Protein AF-0000000087151997 (afdb_homodimer)

InterPro domains:
  IPR000644 CBS domain [PF00571] (3-53)
  IPR000644 CBS domain [PF00571] (69-119)
  IPR000644 CBS domain [PS51371] (7-62)
  IPR000644 CBS domain [PS51371] (73-129)
  IPR000644 CBS domain [SM00116] (10-57)
  IPR000644 CBS domain [SM00116] (76-124)
  IPR046342 CBS domain superfamily [G3DSA:3.10.580.10] (1-124)
  IPR046342 CBS domain superfamily [SSF54631] (1-120)
  IPR051257 Diverse Function CBS-Domain-Containing Protein [PTHR43080] (1-122)

Nearest PDB structures (foldseek):
  5awe-assembly1_A  TM=9.164E-01  e=1.921E-13  Thermus thermophilus HB8
  1xkf-assembly1_B-2  TM=8.787E-01  e=1.553E-12  Mycobacterium tuberculosis
  1pvm-assembly1_A  TM=8.940E-01  e=1.883E-11  Thermoplasma acidophilum DSM 1728
  3fhm-assembly2_B  TM=8.855E-01  e=3.198E-10  Agrobacterium fabrum str. C58
  3fhm-assembly2_C  TM=8.610E-01  e=1.152E-09  Agrobacterium fabrum str. C58

Organism: NCBI:txid2511166

Structure (mmCIF, N/CA/C/O backbone):
data_AF-0000000087151997-model_v1
#
loop_
_entity.id
_entity.type
_entity.pdbx_description
1 polymer 'Hypoxic response protein 1'
#
loop_
_atom_site.group_PDB
_atom_site.id
_atom_site.type_symbol
_atom_site.label_atom_id
_atom_site.label_alt_id
_atom_site.label_comp_id
_atom_site.label_asym_id
_atom_site.label_entity_id
_atom_site.label_seq_id
_atom_site.pdbx_PDB_ins_code
_atom_site.Cartn_x
_atom_site.Cartn_y
_atom_site.Cartn_z
_atom_site.occupancy
_atom_site.B_iso_or_equiv
_atom_site.auth_seq_id
_atom_site.auth_comp_id
_atom_site.auth_asym_id
_atom_site.auth_atom_id
_atom_site.pdbx_PDB_model_num
ATOM 1 N N . MET A 1 1 ? -21.703 13.789 8.812 1 86.88 1 MET A N 1
ATOM 2 C CA . MET A 1 1 ? -20.516 13.609 9.641 1 86.88 1 MET A CA 1
ATOM 3 C C . MET A 1 1 ? -19.312 14.352 9.047 1 86.88 1 MET A C 1
ATOM 5 O O . MET A 1 1 ? -19.172 14.422 7.824 1 86.88 1 MET A O 1
ATOM 9 N N . LYS A 1 2 ? -18.562 14.938 10.016 1 94.56 2 LYS A N 1
ATOM 10 C CA . LYS A 1 2 ? -17.438 15.727 9.547 1 94.56 2 LYS A CA 1
ATOM 11 C C . LYS A 1 2 ? -16.141 14.922 9.641 1 94.56 2 LYS A C 1
ATOM 13 O O . LYS A 1 2 ? -16.047 13.969 10.414 1 94.56 2 LYS A O 1
ATOM 18 N N . VAL A 1 3 ? -15.117 15.289 8.844 1 95.12 3 VAL A N 1
ATOM 19 C CA . VAL A 1 3 ? -13.828 14.617 8.797 1 95.12 3 VAL A CA 1
ATOM 20 C C . VAL A 1 3 ? -13.203 14.594 10.188 1 95.12 3 VAL A C 1
ATOM 22 O O . VAL A 1 3 ? -12.656 13.57 10.609 1 95.12 3 VAL A O 1
ATOM 25 N N . LYS A 1 4 ? -13.344 15.648 10.93 1 93.81 4 LYS A N 1
ATOM 26 C CA . LYS A 1 4 ? -12.727 15.758 12.25 1 93.81 4 LYS A CA 1
ATOM 27 C C . LYS A 1 4 ? -13.273 14.688 13.203 1 93.81 4 LYS A C 1
ATOM 29 O O . LYS A 1 4 ? -12.609 14.328 14.18 1 93.81 4 LYS A O 1
ATOM 34 N N . ASP A 1 5 ? -14.445 14.156 12.93 1 92.75 5 ASP A N 1
ATOM 35 C CA . ASP A 1 5 ? -15.086 13.164 13.781 1 92.75 5 ASP A CA 1
ATOM 36 C C . ASP A 1 5 ? -14.547 11.766 13.5 1 92.75 5 ASP A C 1
ATOM 38 O O . ASP A 1 5 ? -14.75 10.836 14.289 1 92.75 5 ASP A O 1
ATOM 42 N N . MET A 1 6 ? -13.789 11.617 12.414 1 90.56 6 MET A N 1
ATOM 43 C CA . MET A 1 6 ? -13.43 10.273 11.953 1 90.56 6 MET A CA 1
ATOM 44 C C . MET A 1 6 ? -11.922 10.148 11.789 1 90.56 6 MET A C 1
ATOM 46 O O . MET A 1 6 ? -11.383 9.031 11.781 1 90.56 6 MET A O 1
ATOM 50 N N . MET A 1 7 ? -11.312 11.203 11.648 1 89.81 7 MET A N 1
ATOM 51 C CA . MET A 1 7 ? -9.891 11.203 11.336 1 89.81 7 MET A CA 1
ATOM 52 C C . MET A 1 7 ? -9.062 10.727 12.523 1 89.81 7 MET A C 1
ATOM 54 O O . MET A 1 7 ? -9.555 10.711 13.656 1 89.81 7 MET A O 1
ATOM 58 N N . HIS A 1 8 ? -7.895 10.133 12.195 1 87.69 8 HIS A N 1
ATOM 59 C CA . HIS A 1 8 ? -6.895 9.945 13.242 1 87.69 8 HIS A CA 1
ATOM 60 C C . HIS A 1 8 ? -6.215 11.266 13.594 1 87.69 8 HIS A C 1
ATOM 62 O O . HIS A 1 8 ? -5.699 11.961 12.711 1 87.69 8 HIS A O 1
ATOM 68 N N . LYS A 1 9 ? -6.281 11.5 14.828 1 86.62 9 LYS A N 1
ATOM 69 C CA . LYS A 1 9 ? -5.73 12.773 15.281 1 86.62 9 LYS A CA 1
ATOM 70 C C . LYS A 1 9 ? -4.227 12.672 15.523 1 86.62 9 LYS A C 1
ATOM 72 O O . LYS A 1 9 ? -3.715 11.586 15.82 1 86.62 9 LYS A O 1
ATOM 77 N N . GLY A 1 10 ? -3.496 13.836 15.352 1 78.12 10 GLY A N 1
ATOM 78 C CA . GLY A 1 10 ? -2.062 13.914 15.578 1 78.12 10 GLY A CA 1
ATOM 79 C C . GLY A 1 10 ? -1.266 14.125 14.305 1 78.12 10 GLY A C 1
ATOM 80 O O . GLY A 1 10 ? -1.769 13.891 13.203 1 78.12 10 GLY A O 1
ATOM 81 N N . VAL A 1 11 ? -0.139 14.812 14.469 1 70.06 11 VAL A N 1
ATOM 82 C CA . VAL A 1 11 ? 0.68 15.25 13.344 1 70.06 11 VAL A CA 1
ATOM 83 C C . VAL A 1 11 ? 1.988 14.461 13.32 1 70.06 11 VAL A C 1
ATOM 85 O O . VAL A 1 11 ? 2.746 14.477 14.297 1 70.06 11 VAL A O 1
ATOM 88 N N . ASP A 1 12 ? 2.129 13.547 12.367 1 80.19 12 ASP A N 1
ATOM 89 C CA . ASP A 1 12 ? 3.434 12.93 12.141 1 80.19 12 ASP A CA 1
ATOM 90 C C . ASP A 1 12 ? 3.965 13.281 10.75 1 80.19 12 ASP A C 1
ATOM 92 O O . ASP A 1 12 ? 3.463 12.789 9.742 1 80.19 12 ASP A O 1
ATOM 96 N N . TRP A 1 13 ? 4.66 14.445 10.75 1 89.44 13 TRP A N 1
ATOM 97 C CA . TRP A 1 13 ? 5.352 14.711 9.492 1 89.44 13 TRP A CA 1
ATOM 98 C C . TRP A 1 13 ? 6.855 14.844 9.711 1 89.44 13 TRP A C 1
ATOM 100 O O . TRP A 1 13 ? 7.312 14.953 10.852 1 89.44 13 TRP A O 1
ATOM 110 N N . VAL A 1 14 ? 7.613 14.703 8.758 1 95.06 14 VAL A N 1
ATOM 111 C CA . VAL A 1 14 ? 9.07 14.797 8.875 1 95.06 14 VAL A CA 1
ATOM 112 C C . VAL A 1 14 ? 9.594 15.82 7.867 1 95.06 14 VAL A C 1
ATOM 114 O O . VAL A 1 14 ? 8.867 16.266 6.984 1 95.06 14 VAL A O 1
ATOM 117 N N . SER A 1 15 ? 10.812 16.188 8.047 1 96.38 15 SER A N 1
ATOM 118 C CA . SER A 1 15 ? 11.492 17.141 7.184 1 96.38 15 SER A CA 1
ATOM 119 C C . SER A 1 15 ? 11.852 16.516 5.836 1 96.38 15 SER A C 1
ATOM 121 O O . SER A 1 15 ? 12.125 15.32 5.758 1 96.38 15 SER A O 1
ATOM 123 N N . PRO A 1 16 ? 11.859 17.406 4.75 1 96.75 16 PRO A N 1
ATOM 124 C CA . PRO A 1 16 ? 12.297 16.891 3.451 1 96.75 16 PRO A CA 1
ATOM 125 C C . PRO A 1 16 ? 13.734 16.375 3.471 1 96.75 16 PRO A C 1
ATOM 127 O O . PRO A 1 16 ? 14.133 15.609 2.586 1 96.75 16 PRO A O 1
ATOM 130 N N . ASP A 1 17 ? 14.492 16.719 4.496 1 97.56 17 ASP A N 1
ATOM 131 C CA . ASP A 1 17 ? 15.898 16.312 4.574 1 97.56 17 ASP A CA 1
ATOM 132 C C . ASP A 1 17 ? 16.062 14.992 5.312 1 97.56 17 ASP A C 1
ATOM 134 O O . ASP A 1 17 ? 17.156 14.461 5.414 1 97.56 17 ASP A O 1
ATOM 138 N N . THR A 1 18 ? 14.961 14.43 5.801 1 97.25 18 THR A N 1
ATOM 139 C CA . THR A 1 18 ? 15.008 13.164 6.523 1 97.25 18 THR A CA 1
ATOM 140 C C . THR A 1 18 ? 15.469 12.039 5.605 1 97.25 18 THR A C 1
ATOM 142 O O . THR A 1 18 ? 14.938 11.867 4.508 1 97.25 18 THR A O 1
ATOM 145 N N . PRO A 1 19 ? 16.531 11.266 6.035 1 96.81 19 PRO A N 1
ATOM 146 C CA . PRO A 1 19 ? 16.953 10.109 5.242 1 96.81 19 PRO A CA 1
ATOM 147 C C . PRO A 1 19 ? 15.836 9.086 5.051 1 96.81 19 PRO A C 1
ATOM 149 O O . PRO A 1 19 ? 15.055 8.844 5.973 1 96.81 19 PRO A O 1
ATOM 152 N N . ILE A 1 20 ? 15.773 8.43 3.904 1 96.25 20 ILE A N 1
ATOM 153 C CA . ILE A 1 20 ? 14.688 7.512 3.588 1 96.25 20 ILE A CA 1
ATOM 154 C C . ILE A 1 20 ? 14.758 6.297 4.512 1 96.25 20 ILE A C 1
ATOM 156 O O . ILE A 1 20 ? 13.734 5.68 4.809 1 96.25 20 ILE A O 1
ATOM 160 N N . THR A 1 21 ? 15.984 5.934 5.008 1 96.06 21 THR A N 1
ATOM 161 C CA . THR A 1 21 ? 16.094 4.809 5.93 1 96.06 21 THR A CA 1
ATOM 162 C C . THR A 1 21 ? 15.406 5.129 7.254 1 96.06 21 THR A C 1
ATOM 164 O O . THR A 1 21 ? 14.812 4.246 7.879 1 96.06 21 THR A O 1
ATOM 167 N N . GLU A 1 22 ? 15.461 6.375 7.66 1 96.25 22 GLU A N 1
ATOM 168 C CA . GLU A 1 22 ? 14.75 6.797 8.859 1 96.25 22 GLU A CA 1
ATOM 169 C C . GLU A 1 22 ? 13.234 6.785 8.633 1 96.25 22 GLU A C 1
ATOM 171 O O . GLU A 1 22 ? 12.469 6.414 9.523 1 96.25 22 GLU A O 1
ATOM 176 N N . ILE A 1 23 ? 12.875 7.203 7.48 1 96.69 23 ILE A N 1
ATOM 177 C CA . ILE A 1 23 ? 11.461 7.168 7.121 1 96.69 23 ILE A CA 1
ATOM 178 C C . ILE A 1 23 ? 10.961 5.723 7.141 1 96.69 23 ILE A C 1
ATOM 180 O O . ILE A 1 23 ? 9.891 5.438 7.684 1 96.69 23 ILE A O 1
ATOM 184 N N . ALA A 1 24 ? 11.742 4.848 6.586 1 96.94 24 ALA A N 1
ATOM 185 C CA . ALA A 1 24 ? 11.391 3.43 6.578 1 96.94 24 ALA A CA 1
ATOM 186 C C . ALA A 1 24 ? 11.25 2.893 7.996 1 96.94 24 ALA A C 1
ATOM 188 O O . ALA A 1 24 ? 10.305 2.15 8.297 1 96.94 24 ALA A O 1
ATOM 189 N N . LYS A 1 25 ? 12.125 3.268 8.875 1 96.88 25 LYS A N 1
ATOM 190 C CA . LYS A 1 25 ? 12.07 2.838 10.266 1 96.88 25 LYS A CA 1
ATOM 191 C C . LYS A 1 25 ? 10.812 3.369 10.953 1 96.88 25 LYS A C 1
ATOM 193 O O . LYS A 1 25 ? 10.195 2.666 11.758 1 96.88 25 LYS A O 1
ATOM 198 N N . LEU A 1 26 ? 10.5 4.574 10.664 1 94.81 26 LEU A N 1
ATOM 199 C CA . LEU A 1 26 ? 9.289 5.164 11.211 1 94.81 26 LEU A CA 1
ATOM 200 C C . LEU A 1 26 ? 8.055 4.406 10.734 1 94.81 26 LEU A C 1
ATOM 202 O O . LEU A 1 26 ? 7.156 4.109 11.531 1 94.81 26 LEU A O 1
ATOM 206 N N . MET A 1 27 ? 8.039 4.125 9.453 1 94.19 27 MET A N 1
ATOM 207 C CA . MET A 1 27 ? 6.922 3.369 8.898 1 94.19 27 MET A CA 1
ATOM 208 C C . MET A 1 27 ? 6.809 1.998 9.555 1 94.19 27 MET A C 1
ATOM 210 O O . MET A 1 27 ? 5.711 1.552 9.891 1 94.19 27 MET A O 1
ATOM 214 N N . GLN A 1 28 ? 7.938 1.357 9.734 1 95.12 28 GLN A N 1
ATOM 215 C CA . GLN A 1 28 ? 7.961 0.047 10.375 1 95.12 28 GLN A CA 1
ATOM 216 C C . GLN A 1 28 ? 7.5 0.134 11.828 1 95.12 28 GLN A C 1
ATOM 218 O O . GLN A 1 28 ? 6.613 -0.609 12.25 1 95.12 28 GLN A O 1
ATOM 223 N N . GLY A 1 29 ? 8.062 1.042 12.539 1 93.81 29 GLY A N 1
ATOM 224 C CA . GLY A 1 29 ? 7.789 1.165 13.961 1 93.81 29 GLY A CA 1
ATOM 225 C C . GLY A 1 29 ? 6.363 1.585 14.258 1 93.81 29 GLY A C 1
ATOM 226 O O . GLY A 1 29 ? 5.762 1.113 15.227 1 93.81 29 GLY A O 1
ATOM 227 N N . ARG A 1 30 ? 5.762 2.379 13.484 1 88.06 30 ARG A N 1
ATOM 228 C CA . ARG A 1 30 ? 4.422 2.916 13.719 1 88.06 30 ARG A CA 1
ATOM 229 C C . ARG A 1 30 ? 3.381 2.17 12.891 1 88.06 30 ARG A C 1
ATOM 231 O O . ARG A 1 30 ? 2.184 2.453 12.992 1 88.06 30 ARG A O 1
ATOM 238 N N . ASP A 1 31 ? 3.859 1.364 12.078 1 89.06 31 ASP A N 1
ATOM 239 C CA . ASP A 1 31 ? 3.006 0.574 11.195 1 89.06 31 ASP A CA 1
ATOM 240 C C . ASP A 1 31 ? 2.137 1.475 10.32 1 89.06 31 ASP A C 1
ATOM 242 O O . ASP A 1 31 ? 0.913 1.324 10.289 1 89.06 31 ASP A O 1
ATOM 246 N N . ILE A 1 32 ? 2.811 2.375 9.609 1 87.88 32 ILE A N 1
ATOM 247 C CA . ILE A 1 32 ? 2.141 3.264 8.664 1 87.88 32 ILE A CA 1
ATOM 248 C C . ILE A 1 32 ? 2.828 3.182 7.305 1 87.88 32 ILE A C 1
ATOM 250 O O . ILE A 1 32 ? 3.998 2.799 7.215 1 87.88 32 ILE A O 1
ATOM 254 N N . GLY A 1 33 ? 2.102 3.531 6.238 1 90.38 33 GLY A N 1
ATOM 255 C CA . GLY A 1 33 ? 2.643 3.422 4.895 1 90.38 33 GLY A CA 1
ATOM 256 C C . GLY A 1 33 ? 2.766 4.758 4.191 1 90.38 33 GLY A C 1
ATOM 257 O O . GLY A 1 33 ? 3.055 4.812 2.992 1 90.38 33 GLY A O 1
ATOM 258 N N . CYS A 1 34 ? 2.484 5.816 4.902 1 90.62 34 CYS A N 1
ATOM 259 C CA . CYS A 1 34 ? 2.59 7.16 4.336 1 90.62 34 CYS A CA 1
ATOM 260 C C . CYS A 1 34 ? 2.975 8.172 5.406 1 90.62 34 CYS A C 1
ATOM 262 O O . CYS A 1 34 ? 2.537 8.07 6.555 1 90.62 34 CYS A O 1
ATOM 264 N N . ILE A 1 35 ? 3.832 9.102 5.035 1 92.81 35 ILE A N 1
ATOM 265 C CA . ILE A 1 35 ? 4.297 10.125 5.965 1 92.81 35 ILE A CA 1
ATOM 266 C C . ILE A 1 35 ? 4.285 11.484 5.273 1 92.81 35 ILE A C 1
ATOM 268 O O . ILE A 1 35 ? 4.91 11.664 4.227 1 92.81 35 ILE A O 1
ATOM 272 N N . PRO A 1 36 ? 3.52 12.438 5.824 1 93.31 36 PRO A N 1
ATOM 273 C CA . PRO A 1 36 ? 3.58 13.805 5.297 1 93.31 36 PRO A CA 1
ATOM 274 C C . PRO A 1 36 ? 4.945 14.461 5.508 1 93.31 36 PRO A C 1
ATOM 276 O O . PRO A 1 36 ? 5.617 14.188 6.504 1 93.31 36 PRO A O 1
ATOM 279 N N . ILE A 1 37 ? 5.312 15.258 4.543 1 94.81 37 ILE A N 1
ATOM 280 C CA . ILE A 1 37 ? 6.566 16 4.609 1 94.81 37 ILE A CA 1
ATOM 281 C C . ILE A 1 37 ? 6.277 17.484 4.805 1 94.81 37 ILE A C 1
ATOM 283 O O . ILE A 1 37 ? 5.484 18.078 4.066 1 94.81 37 ILE A O 1
ATOM 287 N N . GLY A 1 38 ? 6.848 18.031 5.816 1 92.56 38 GLY A N 1
ATOM 288 C CA . GLY A 1 38 ? 6.656 19.438 6.117 1 92.56 38 GLY A CA 1
ATOM 289 C C . GLY A 1 38 ? 7.957 20.219 6.203 1 92.56 38 GLY A C 1
ATOM 290 O O . GLY A 1 38 ? 9.008 19.641 6.512 1 92.56 38 GLY A O 1
ATOM 291 N N . GLN A 1 39 ? 7.801 21.406 5.832 1 90.44 39 GLN A N 1
ATOM 292 C CA . GLN A 1 39 ? 8.891 22.375 5.93 1 90.44 39 GLN A CA 1
ATOM 293 C C . GLN A 1 39 ? 8.375 23.766 6.285 1 90.44 39 GLN A C 1
ATOM 295 O O . GLN A 1 39 ? 7.414 24.234 5.68 1 90.44 39 GLN A O 1
ATOM 300 N N . ASN A 1 40 ? 9.031 24.422 7.25 1 87.31 40 ASN A N 1
ATOM 301 C CA . ASN A 1 40 ? 8.633 25.766 7.664 1 87.31 40 ASN A CA 1
ATOM 302 C C . ASN A 1 40 ? 7.145 25.828 7.988 1 87.31 40 ASN A C 1
ATOM 304 O O . ASN A 1 40 ? 6.441 26.719 7.496 1 87.31 40 ASN A O 1
ATOM 308 N N . ASP A 1 41 ? 6.602 24.781 8.664 1 79.62 41 ASP A N 1
ATOM 309 C CA . ASP A 1 41 ? 5.238 24.703 9.18 1 79.62 41 ASP A CA 1
ATOM 310 C C . ASP A 1 41 ? 4.227 24.578 8.047 1 79.62 41 ASP A C 1
ATOM 312 O O . ASP A 1 41 ? 3.074 25 8.188 1 79.62 41 ASP A O 1
ATOM 316 N N . ARG A 1 42 ? 4.754 24.156 7.02 1 83.44 42 ARG A N 1
ATOM 317 C CA . ARG A 1 42 ? 3.889 23.906 5.871 1 83.44 42 ARG A CA 1
ATOM 318 C C . ARG A 1 42 ? 4.074 22.484 5.34 1 83.44 42 ARG A C 1
ATOM 320 O O . ARG A 1 42 ? 5.195 21.969 5.301 1 83.44 42 ARG A O 1
ATOM 327 N N . LEU A 1 43 ? 2.99 21.969 4.961 1 88.56 43 LEU A N 1
ATOM 328 C CA . LEU A 1 43 ? 3.055 20.688 4.273 1 88.56 43 LEU A CA 1
ATOM 329 C C . LEU A 1 43 ? 3.508 20.875 2.83 1 88.56 43 LEU A C 1
ATOM 331 O O . LEU A 1 43 ? 2.941 21.672 2.092 1 88.56 43 LEU A O 1
ATOM 335 N N . ILE A 1 44 ? 4.5 20.172 2.465 1 90.88 44 ILE A N 1
ATOM 336 C CA . ILE A 1 44 ? 5.012 20.422 1.12 1 90.88 44 ILE A CA 1
ATOM 337 C C . ILE A 1 44 ? 4.953 19.141 0.302 1 90.88 44 ILE A C 1
ATOM 339 O O . ILE A 1 44 ? 5.199 19.141 -0.906 1 90.88 44 ILE A O 1
ATOM 343 N N . GLY A 1 45 ? 4.672 17.984 0.924 1 91.88 45 GLY A N 1
ATOM 344 C CA . GLY A 1 45 ? 4.602 16.734 0.179 1 91.88 45 GLY A CA 1
ATOM 345 C C . GLY A 1 45 ? 4.227 15.547 1.043 1 91.88 45 GLY A C 1
ATOM 346 O O . GLY A 1 45 ? 3.797 15.711 2.186 1 91.88 45 GLY A O 1
ATOM 347 N N . MET A 1 46 ? 4.34 14.336 0.421 1 93.12 46 MET A N 1
ATOM 348 C CA . MET A 1 46 ? 4.051 13.055 1.061 1 93.12 46 MET A CA 1
ATOM 349 C C . MET A 1 46 ? 4.977 11.961 0.533 1 93.12 46 MET A C 1
ATOM 351 O O . MET A 1 46 ? 5.324 11.953 -0.648 1 93.12 46 MET A O 1
ATOM 355 N N . VAL A 1 47 ? 5.414 11.102 1.438 1 94.75 47 VAL A N 1
ATOM 356 C CA . VAL A 1 47 ? 6.168 9.914 1.052 1 94.75 47 VAL A CA 1
ATOM 357 C C . VAL A 1 47 ? 5.398 8.656 1.444 1 94.75 47 VAL A C 1
ATOM 359 O O . VAL A 1 47 ? 4.938 8.531 2.582 1 94.75 47 VAL A O 1
ATOM 362 N N . THR A 1 48 ? 5.18 7.805 0.506 1 92.81 48 THR A N 1
ATOM 363 C CA . THR A 1 48 ? 4.566 6.512 0.78 1 92.81 48 THR A CA 1
ATOM 364 C C . THR A 1 48 ? 5.598 5.391 0.687 1 92.81 48 THR A C 1
ATOM 366 O O . THR A 1 48 ? 6.711 5.605 0.206 1 92.81 48 THR A O 1
ATOM 369 N N . ASP A 1 49 ? 5.223 4.234 1.249 1 94.44 49 ASP A N 1
ATOM 370 C CA . ASP A 1 49 ? 6.094 3.076 1.072 1 94.44 49 ASP A CA 1
ATOM 371 C C . ASP A 1 49 ? 6.336 2.791 -0.409 1 94.44 49 ASP A C 1
ATOM 373 O O . ASP A 1 49 ? 7.449 2.445 -0.807 1 94.44 49 ASP A O 1
ATOM 377 N N . ARG A 1 50 ? 5.348 3.076 -1.215 1 93.62 50 ARG A N 1
ATOM 378 C CA . ARG A 1 50 ? 5.516 2.9 -2.654 1 93.62 50 ARG A CA 1
ATOM 379 C C . ARG A 1 50 ? 6.531 3.891 -3.215 1 93.62 50 ARG A C 1
ATOM 381 O O . ARG A 1 50 ? 7.309 3.551 -4.109 1 93.62 50 ARG A O 1
ATOM 388 N N . ASP A 1 51 ? 6.539 5.07 -2.75 1 95.31 51 ASP A N 1
ATOM 389 C CA . ASP A 1 51 ? 7.52 6.059 -3.182 1 95.31 51 ASP A CA 1
ATOM 390 C C . ASP A 1 51 ? 8.945 5.594 -2.871 1 95.31 51 ASP A C 1
ATOM 392 O O . ASP A 1 51 ? 9.844 5.754 -3.693 1 95.31 51 ASP A O 1
ATOM 396 N N . LEU A 1 52 ? 9.141 5.07 -1.646 1 97 52 LEU A N 1
ATOM 397 C CA . LEU A 1 52 ? 10.461 4.594 -1.254 1 97 52 LEU A CA 1
ATOM 398 C C . LEU A 1 52 ? 10.938 3.49 -2.191 1 97 52 LEU A C 1
ATOM 400 O O . LEU A 1 52 ? 12.125 3.414 -2.51 1 97 52 LEU A O 1
ATOM 404 N N . VAL A 1 53 ? 9.984 2.748 -2.639 1 96.88 53 VAL A N 1
ATOM 405 C CA . VAL A 1 53 ? 10.328 1.612 -3.49 1 96.88 53 VAL A CA 1
ATOM 406 C C . VAL A 1 53 ? 10.508 2.082 -4.93 1 96.88 53 VAL A C 1
ATOM 408 O O . VAL A 1 53 ? 11.57 1.887 -5.527 1 96.88 53 VAL A O 1
ATOM 411 N N . CYS A 1 54 ? 9.555 2.795 -5.469 1 96.44 54 CYS A N 1
ATOM 412 C CA . CYS A 1 54 ? 9.5 3.074 -6.898 1 96.44 54 CYS A CA 1
ATOM 413 C C . CYS A 1 54 ? 10.391 4.262 -7.254 1 96.44 54 CYS A C 1
ATOM 415 O O . CYS A 1 54 ? 10.938 4.324 -8.352 1 96.44 54 CYS A O 1
ATOM 417 N N . LYS A 1 55 ? 10.492 5.184 -6.391 1 95.94 55 LYS A N 1
ATOM 418 C CA . LYS A 1 55 ? 11.312 6.359 -6.66 1 95.94 55 LYS A CA 1
ATOM 419 C C . LYS A 1 55 ? 12.68 6.246 -5.984 1 95.94 55 LYS A C 1
ATOM 421 O O . LYS A 1 55 ? 13.617 6.961 -6.344 1 95.94 55 LYS A O 1
ATOM 426 N N . GLY A 1 56 ? 12.789 5.391 -4.953 1 95.88 56 GLY A N 1
ATOM 427 C CA . GLY A 1 56 ? 14.039 5.176 -4.246 1 95.88 56 GLY A CA 1
ATOM 428 C C . GLY A 1 56 ? 14.766 3.918 -4.691 1 95.88 56 GLY A C 1
ATOM 429 O O . GLY A 1 56 ? 15.633 3.973 -5.562 1 95.88 56 GLY A O 1
ATOM 430 N N . LEU A 1 57 ? 14.367 2.795 -4.184 1 95.56 57 LEU A N 1
ATOM 431 C CA . LEU A 1 57 ? 15.031 1.511 -4.379 1 95.56 57 LEU A CA 1
ATOM 432 C C . LEU A 1 57 ? 15.156 1.188 -5.867 1 95.56 57 LEU A C 1
ATOM 434 O O . LEU A 1 57 ? 16.141 0.566 -6.289 1 95.56 57 LEU A O 1
ATOM 438 N N . ALA A 1 58 ? 14.18 1.562 -6.645 1 96.12 58 ALA A N 1
ATOM 439 C CA . ALA A 1 58 ? 14.148 1.222 -8.062 1 96.12 58 ALA A CA 1
ATOM 440 C C . ALA A 1 58 ? 15.086 2.127 -8.867 1 96.12 58 ALA A C 1
ATOM 442 O O . ALA A 1 58 ? 15.391 1.841 -10.023 1 96.12 58 ALA A O 1
ATOM 443 N N . SER A 1 59 ? 15.469 3.184 -8.242 1 93.56 59 SER A N 1
ATOM 444 C CA . SER A 1 59 ? 16.297 4.148 -8.969 1 93.56 59 SER A CA 1
ATOM 445 C C . SER A 1 59 ? 17.672 3.576 -9.266 1 93.56 59 SER A C 1
ATOM 447 O O . SER A 1 59 ? 18.25 2.861 -8.445 1 93.56 59 SER A O 1
ATOM 449 N N . LYS A 1 60 ? 18.266 3.854 -10.461 1 86.88 60 LYS A N 1
ATOM 450 C CA . LYS A 1 60 ? 19.562 3.355 -10.906 1 86.88 60 LYS A CA 1
ATOM 451 C C . LYS A 1 60 ? 20.688 3.799 -9.961 1 86.88 60 LYS A C 1
ATOM 453 O O . LYS A 1 60 ? 21.578 3.018 -9.648 1 86.88 60 LYS A O 1
ATOM 458 N N . ASP A 1 61 ? 20.672 5 -9.5 1 84.69 61 ASP A N 1
ATOM 459 C CA . ASP A 1 61 ? 21.734 5.555 -8.656 1 84.69 61 ASP A CA 1
ATOM 460 C C . ASP A 1 61 ? 21.297 5.594 -7.191 1 84.69 61 ASP A C 1
ATOM 462 O O . ASP A 1 61 ? 21.766 6.449 -6.43 1 84.69 61 ASP A O 1
ATOM 466 N N . PHE A 1 62 ? 20.516 4.523 -6.98 1 86.81 62 PHE A N 1
ATOM 467 C CA . PHE A 1 62 ? 20 4.535 -5.617 1 86.81 62 PHE A CA 1
ATOM 468 C C . PHE A 1 62 ? 21.125 4.328 -4.609 1 86.81 62 PHE A C 1
ATOM 470 O O . PHE A 1 62 ? 21.938 3.41 -4.758 1 86.81 62 PHE A O 1
ATOM 477 N N . ASN A 1 63 ? 21.141 5.273 -3.682 1 88.62 63 ASN A N 1
ATOM 478 C CA . ASN A 1 63 ? 22.031 5.219 -2.527 1 88.62 63 ASN A CA 1
ATOM 479 C C . ASN A 1 63 ? 21.297 5.531 -1.23 1 88.62 63 ASN A C 1
ATOM 481 O O . ASN A 1 63 ? 20.922 6.68 -0.979 1 88.62 63 ASN A O 1
ATOM 485 N N . SER A 1 64 ? 21.125 4.508 -0.402 1 86 64 SER A N 1
ATOM 486 C CA . SER A 1 64 ? 20.297 4.648 0.794 1 86 64 SER A CA 1
ATOM 487 C C . SER A 1 64 ? 20.906 5.66 1.764 1 86 64 SER A C 1
ATOM 489 O O . SER A 1 64 ? 20.188 6.242 2.584 1 86 64 SER A O 1
ATOM 491 N N . ALA A 1 65 ? 22.156 5.871 1.697 1 85.19 65 ALA A N 1
ATOM 492 C CA . ALA A 1 65 ? 22.844 6.777 2.617 1 85.19 65 ALA A CA 1
ATOM 493 C C . ALA A 1 65 ? 22.641 8.234 2.205 1 85.19 65 ALA A C 1
ATOM 495 O O . ALA A 1 65 ? 22.797 9.141 3.021 1 85.19 65 ALA A O 1
ATOM 496 N N . ARG A 1 66 ? 22.25 8.477 0.998 1 91.25 66 ARG A N 1
ATOM 497 C CA . ARG A 1 66 ? 22.203 9.852 0.507 1 91.25 66 ARG A CA 1
ATOM 498 C C . ARG A 1 66 ? 20.781 10.266 0.165 1 91.25 66 ARG A C 1
ATOM 500 O O . ARG A 1 66 ? 20.484 11.453 0.05 1 91.25 66 ARG A O 1
ATOM 507 N N . THR A 1 67 ? 19.938 9.328 -0.071 1 95.06 67 THR A N 1
ATOM 508 C CA . THR A 1 67 ? 18.578 9.625 -0.505 1 95.06 67 THR A CA 1
ATOM 509 C C . THR A 1 67 ? 17.75 10.141 0.66 1 95.06 67 THR A C 1
ATOM 511 O O . THR A 1 67 ? 17.781 9.57 1.753 1 95.06 67 THR A O 1
ATOM 514 N N . THR A 1 68 ? 17.047 11.234 0.443 1 97.5 68 THR A N 1
ATOM 515 C CA . THR A 1 68 ? 16.203 11.836 1.468 1 97.5 68 THR A CA 1
ATOM 516 C C . THR A 1 68 ? 14.742 11.867 1.021 1 97.5 68 THR A C 1
ATOM 518 O O . THR A 1 68 ? 14.422 11.477 -0.105 1 97.5 68 THR A O 1
ATOM 521 N N . ALA A 1 69 ? 13.883 12.305 1.934 1 97.31 69 ALA A N 1
ATOM 522 C CA . ALA A 1 69 ? 12.461 12.453 1.62 1 97.31 69 ALA A CA 1
ATOM 523 C C . ALA A 1 69 ? 12.258 13.328 0.384 1 97.31 69 ALA A C 1
ATOM 525 O O . ALA A 1 69 ? 11.383 13.047 -0.441 1 97.31 69 ALA A O 1
ATOM 526 N N . ARG A 1 70 ? 13.039 14.344 0.238 1 96.56 70 ARG A N 1
ATOM 527 C CA . ARG A 1 70 ? 12.93 15.281 -0.878 1 96.56 70 ARG A CA 1
ATOM 528 C C . ARG A 1 70 ? 13.078 14.562 -2.213 1 96.56 70 ARG A C 1
ATOM 530 O O . ARG A 1 70 ? 12.438 14.93 -3.199 1 96.56 70 ARG A O 1
ATOM 537 N N . ASP A 1 71 ? 13.891 13.594 -2.287 1 96.5 71 ASP A N 1
ATOM 538 C CA . ASP A 1 71 ? 14.219 12.883 -3.52 1 96.5 71 ASP A CA 1
ATOM 539 C C . ASP A 1 71 ? 13.062 11.984 -3.955 1 96.5 71 ASP A C 1
ATOM 541 O O . ASP A 1 71 ? 12.969 11.602 -5.125 1 96.5 71 ASP A O 1
ATOM 545 N N . VAL A 1 72 ? 12.164 11.633 -2.969 1 96.56 72 VAL A N 1
ATOM 546 C CA . VAL A 1 72 ? 11.211 10.586 -3.311 1 96.56 72 VAL A CA 1
ATOM 547 C C . VAL A 1 72 ? 9.789 11.078 -3.064 1 96.56 72 VAL A C 1
ATOM 549 O O . VAL A 1 72 ? 8.82 10.445 -3.486 1 96.56 72 VAL A O 1
ATOM 552 N N . MET A 1 73 ? 9.648 12.156 -2.395 1 95.25 73 MET A N 1
ATOM 553 C CA . MET A 1 73 ? 8.305 12.602 -2.021 1 95.25 73 MET A CA 1
ATOM 554 C C . MET A 1 73 ? 7.535 13.094 -3.244 1 95.25 73 MET A C 1
ATOM 556 O O . MET A 1 73 ? 8.133 13.492 -4.242 1 95.25 73 MET A O 1
ATOM 560 N N . THR A 1 74 ? 6.25 12.914 -3.234 1 91.44 74 THR A N 1
ATOM 561 C CA . THR A 1 74 ? 5.387 13.617 -4.18 1 91.44 74 THR A CA 1
ATOM 562 C C . THR A 1 74 ? 5.105 15.039 -3.701 1 91.4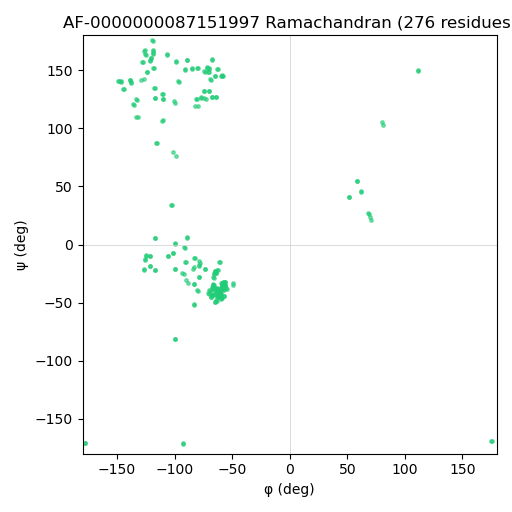4 74 THR A C 1
ATOM 564 O O . THR A 1 74 ? 4.688 15.242 -2.559 1 91.44 74 THR A O 1
ATOM 567 N N . GLU A 1 75 ? 5.434 15.875 -4.617 1 87.25 75 GLU A N 1
ATOM 568 C CA . GLU A 1 75 ? 5.223 17.281 -4.266 1 87.25 75 GLU A CA 1
ATOM 569 C C . GLU A 1 75 ? 3.758 17.672 -4.43 1 87.25 75 GLU A C 1
ATOM 571 O O . GLU A 1 75 ? 3.057 17.125 -5.289 1 87.25 75 GLU A O 1
ATOM 576 N N . GLY A 1 76 ? 3.309 18.672 -3.633 1 78.62 7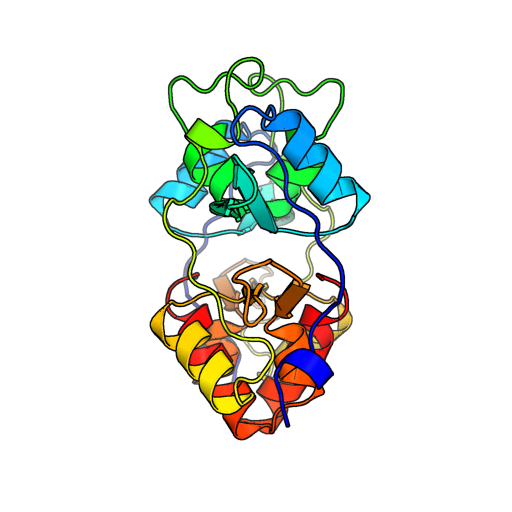6 GLY A N 1
ATOM 577 C CA . GLY A 1 76 ? 1.934 19.141 -3.699 1 78.62 76 GLY A CA 1
ATOM 578 C C . GLY A 1 76 ? 0.966 18.25 -2.939 1 78.62 76 GLY A C 1
ATOM 579 O O . GLY A 1 76 ? 0.901 17.047 -3.18 1 78.62 76 GLY A O 1
ATOM 580 N N . ILE A 1 77 ? 0.53 18.656 -1.853 1 74.75 77 ILE A N 1
ATOM 581 C CA . ILE A 1 77 ? -0.273 17.781 -1.001 1 74.75 77 ILE A CA 1
ATOM 582 C C . ILE A 1 77 ? -1.752 18.125 -1.158 1 74.75 77 ILE A C 1
ATOM 584 O O . ILE A 1 77 ? -2.123 19.297 -1.175 1 74.75 77 ILE A O 1
ATOM 588 N N . HIS A 1 78 ? -2.365 17.078 -1.516 1 86.19 78 HIS A N 1
ATOM 589 C CA . HIS A 1 78 ? -3.82 17.141 -1.434 1 86.19 78 HIS A CA 1
ATOM 590 C C . HIS A 1 78 ? -4.309 16.859 -0.018 1 86.19 78 HIS A C 1
ATOM 592 O O . HIS A 1 78 ? -3.834 15.914 0.626 1 86.19 78 HIS A O 1
ATOM 598 N N . CYS A 1 79 ? -4.973 17.828 0.522 1 90.94 79 CYS A N 1
ATOM 599 C CA . CYS A 1 79 ? -5.523 17.688 1.867 1 90.94 79 CYS A CA 1
ATOM 600 C C . CYS A 1 79 ? -7.02 17.984 1.876 1 90.94 79 CYS A C 1
ATOM 602 O O . CYS A 1 79 ? -7.57 18.469 0.886 1 90.94 79 CYS A O 1
ATOM 604 N N . CYS A 1 80 ? -7.594 17.578 2.902 1 93.69 80 CYS A N 1
ATOM 605 C CA . CYS A 1 80 ? -8.977 17.984 3.15 1 93.69 80 CYS A CA 1
ATOM 606 C C . CYS A 1 80 ? -9.094 18.766 4.449 1 93.69 80 CYS A C 1
ATOM 608 O O . CYS A 1 80 ? -8.156 18.781 5.254 1 93.69 80 CYS A O 1
ATOM 610 N N . ARG A 1 81 ? -10.172 19.422 4.605 1 95.25 81 ARG A N 1
ATOM 611 C CA . ARG A 1 81 ? -10.383 20.219 5.809 1 95.25 81 ARG A CA 1
ATOM 612 C C . ARG A 1 81 ? -11.07 19.406 6.895 1 95.25 81 ARG A C 1
ATOM 614 O O . ARG A 1 81 ? -11.883 18.516 6.594 1 95.25 81 ARG A O 1
ATOM 621 N N . GLU A 1 82 ? -10.758 19.766 8.109 1 95.12 82 GLU A N 1
ATOM 622 C CA . GLU A 1 82 ? -11.336 19.031 9.234 1 95.12 82 GLU A CA 1
ATOM 623 C C . GLU A 1 82 ? -12.852 19.203 9.289 1 95.12 82 GLU A C 1
ATOM 625 O O . GLU A 1 82 ? -13.555 18.344 9.805 1 95.12 82 GLU A O 1
ATOM 630 N N . ASP A 1 83 ? -13.359 20.281 8.68 1 96.56 83 ASP A N 1
ATOM 631 C CA . ASP A 1 83 ? -14.789 20.547 8.734 1 96.56 83 ASP A CA 1
ATOM 632 C C . ASP A 1 83 ? -15.484 20.094 7.457 1 96.56 83 ASP A C 1
ATOM 634 O O . ASP A 1 83 ? -16.688 20.266 7.305 1 96.56 83 ASP A O 1
ATOM 638 N N . ASP A 1 84 ? -14.719 19.516 6.535 1 95.81 84 ASP A N 1
ATOM 639 C CA . ASP A 1 84 ? -15.344 18.938 5.352 1 95.81 84 ASP A CA 1
ATOM 640 C C . ASP A 1 84 ? -16.281 17.797 5.723 1 95.81 84 ASP A C 1
ATOM 642 O O . ASP A 1 84 ? -16.047 17.094 6.711 1 95.81 84 ASP A O 1
ATOM 646 N N . ASP A 1 85 ? -17.312 17.609 4.887 1 94.81 85 ASP A N 1
ATOM 647 C CA . ASP A 1 85 ? -18.125 16.406 4.996 1 94.81 85 ASP A CA 1
ATOM 648 C C . ASP A 1 85 ? -17.359 15.18 4.5 1 94.81 85 ASP A C 1
ATOM 650 O O . ASP A 1 85 ? -16.531 15.289 3.598 1 94.81 85 ASP A O 1
ATOM 654 N N . LEU A 1 86 ? -17.719 14.039 5.031 1 91.19 86 LEU A N 1
ATOM 655 C CA . LEU A 1 86 ? -17.062 12.797 4.656 1 91.19 86 LEU A CA 1
ATOM 656 C C . LEU A 1 86 ? -17.203 12.531 3.162 1 91.19 86 LEU A C 1
ATOM 658 O O . LEU A 1 86 ? -16.266 12.07 2.514 1 91.19 86 LEU A O 1
ATOM 662 N N . ALA A 1 87 ? -18.359 12.844 2.652 1 91.5 87 ALA A N 1
ATOM 663 C CA . ALA A 1 87 ? -18.594 12.617 1.23 1 91.5 87 ALA A CA 1
ATOM 664 C C . ALA A 1 87 ? -17.625 13.414 0.374 1 91.5 87 ALA A C 1
ATOM 666 O O . ALA A 1 87 ? -17.141 12.922 -0.648 1 91.5 87 ALA A O 1
ATOM 667 N N . LYS A 1 88 ? -17.344 14.586 0.811 1 92.94 88 LYS A N 1
ATOM 668 C CA . LYS A 1 88 ? -16.391 15.43 0.084 1 92.94 88 LYS A CA 1
ATOM 669 C C . LYS A 1 88 ? -14.984 14.852 0.15 1 92.94 88 LYS A C 1
ATOM 671 O O . LYS A 1 88 ? -14.266 14.82 -0.855 1 92.94 88 LYS A O 1
ATOM 676 N N . ALA A 1 89 ? -14.609 14.406 1.294 1 91.94 89 ALA A N 1
ATOM 677 C CA . ALA A 1 89 ? -13.297 13.789 1.467 1 91.94 89 ALA A CA 1
ATOM 678 C C . ALA A 1 89 ? -13.156 12.547 0.592 1 91.94 89 ALA A C 1
ATOM 680 O O . ALA A 1 89 ? -12.125 12.359 -0.056 1 91.94 89 ALA A O 1
ATOM 681 N N . VAL A 1 90 ? -14.133 11.75 0.556 1 90 90 VAL A N 1
ATOM 682 C CA . VAL A 1 90 ? -14.133 10.531 -0.249 1 90 90 VAL A CA 1
ATOM 683 C C . VAL A 1 90 ? -14 10.891 -1.728 1 90 90 VAL A C 1
ATOM 685 O O . VAL A 1 90 ? -13.242 10.258 -2.461 1 90 90 VAL A O 1
ATOM 688 N N . HIS A 1 91 ? -14.75 11.898 -2.129 1 91.75 91 HIS A N 1
ATOM 689 C CA . HIS A 1 91 ? -14.656 12.352 -3.514 1 91.75 91 HIS A CA 1
ATOM 690 C C . HIS A 1 91 ? -13.242 12.805 -3.852 1 91.75 91 HIS A C 1
ATOM 692 O O . HIS A 1 91 ? -12.75 12.531 -4.949 1 91.75 91 HIS A O 1
ATOM 698 N N . HIS A 1 92 ? -12.664 13.438 -2.936 1 91.12 92 HIS A N 1
ATOM 699 C CA . HIS A 1 92 ? -11.273 13.859 -3.113 1 91.12 92 HIS A CA 1
ATOM 700 C C . HIS A 1 92 ? -10.352 12.664 -3.264 1 91.12 92 HIS A C 1
ATOM 702 O O . HIS A 1 92 ? -9.492 12.641 -4.148 1 91.12 92 HIS A O 1
ATOM 708 N N . MET A 1 93 ? -10.539 11.656 -2.449 1 88.94 93 MET A N 1
ATOM 709 C CA . MET A 1 93 ? -9.742 10.438 -2.535 1 88.94 93 MET A CA 1
ATOM 710 C C . MET A 1 93 ? -9.914 9.766 -3.893 1 88.94 93 MET A C 1
ATOM 712 O O . MET A 1 93 ? -8.938 9.336 -4.508 1 88.94 93 MET A O 1
ATOM 716 N N . GLU A 1 94 ? -11.086 9.727 -4.34 1 87.38 94 GLU A N 1
ATOM 717 C CA . GLU A 1 94 ? -11.398 9.102 -5.621 1 87.38 94 GLU A CA 1
ATOM 718 C C . GLU A 1 94 ? -10.719 9.836 -6.777 1 87.38 94 GLU A C 1
ATOM 720 O O . GLU A 1 94 ? -10.086 9.211 -7.629 1 87.38 94 GLU A O 1
ATOM 725 N N . THR A 1 95 ? -10.883 11.164 -6.734 1 87.94 95 THR A N 1
ATOM 726 C CA . THR A 1 95 ? -10.352 12 -7.805 1 87.94 95 THR A CA 1
ATOM 727 C C . THR A 1 95 ? -8.828 11.891 -7.871 1 87.94 95 THR A C 1
ATOM 729 O O . THR A 1 95 ? -8.258 11.812 -8.961 1 87.94 95 THR A O 1
ATOM 732 N N . LEU A 1 96 ? -8.297 11.836 -6.746 1 84.56 96 LEU A N 1
ATOM 733 C CA . LEU A 1 96 ? -6.844 11.82 -6.656 1 84.56 96 LEU A CA 1
ATOM 734 C C . LEU A 1 96 ? -6.312 10.391 -6.672 1 84.56 96 LEU A C 1
ATOM 736 O O . LEU A 1 96 ? -5.105 10.172 -6.777 1 84.56 96 LEU A O 1
ATOM 740 N N . GLN A 1 97 ? -7.16 9.43 -6.465 1 83.12 97 GLN A N 1
ATOM 741 C CA . GLN A 1 97 ? -6.828 8.008 -6.41 1 83.12 97 GLN A CA 1
ATOM 742 C C . GLN A 1 97 ? -5.855 7.719 -5.266 1 83.12 97 GLN A C 1
ATOM 744 O O . GLN A 1 97 ? -4.84 7.055 -5.465 1 83.12 97 GLN A O 1
ATOM 749 N N . VAL A 1 98 ? -6.164 8.266 -4.176 1 85.38 98 VAL A N 1
ATOM 750 C CA . VAL A 1 98 ? -5.355 8.039 -2.982 1 85.38 98 VAL A CA 1
ATOM 751 C C . VAL A 1 98 ? -6.219 7.434 -1.88 1 85.38 98 VAL A C 1
ATOM 753 O O . VAL A 1 98 ? -7.43 7.672 -1.829 1 85.38 98 VAL A O 1
ATOM 756 N N . ARG A 1 99 ? -5.566 6.781 -0.926 1 85.12 99 ARG A N 1
ATOM 757 C CA . ARG A 1 99 ? -6.277 6.09 0.142 1 85.12 99 ARG A CA 1
ATOM 758 C C . ARG A 1 99 ? -6.172 6.855 1.457 1 85.12 99 ARG A C 1
ATOM 760 O O . ARG A 1 99 ? -6.789 6.477 2.453 1 85.12 99 ARG A O 1
ATOM 767 N N . ARG A 1 100 ? -5.34 7.859 1.49 1 88.88 100 ARG A N 1
ATOM 768 C CA . ARG A 1 100 ? -5.121 8.672 2.684 1 88.88 100 ARG A CA 1
ATOM 769 C C . ARG A 1 100 ? -5.02 10.148 2.326 1 88.88 100 ARG A C 1
ATOM 771 O O . ARG A 1 100 ? -4.465 10.508 1.286 1 88.88 100 ARG A O 1
ATOM 778 N N . LEU A 1 101 ? -5.613 10.953 3.217 1 90.75 101 LEU A N 1
ATOM 779 C CA . LEU A 1 101 ? -5.574 12.406 3.053 1 90.75 101 LEU A CA 1
ATOM 780 C C . LEU A 1 101 ? -5.195 13.094 4.359 1 90.75 101 LEU A C 1
ATOM 782 O O . LEU A 1 101 ? -5.805 12.836 5.402 1 90.75 101 LEU A O 1
ATOM 786 N N . PRO A 1 102 ? -4.105 13.93 4.301 1 92.12 102 PRO A N 1
ATOM 787 C CA . PRO A 1 102 ? -3.904 14.812 5.453 1 92.12 102 PRO A CA 1
ATOM 788 C C . PRO A 1 102 ? -5.094 15.734 5.703 1 92.12 102 PRO A C 1
ATOM 790 O O . PRO A 1 102 ? -5.777 16.141 4.758 1 92.12 102 PRO A O 1
ATOM 793 N N . VAL A 1 103 ? -5.328 15.992 6.984 1 93.81 103 VAL A N 1
ATOM 794 C CA . VAL A 1 103 ? -6.418 16.875 7.375 1 93.81 103 VAL A CA 1
ATOM 795 C C . VAL A 1 103 ? -5.848 18.172 7.949 1 93.81 103 VAL A C 1
ATOM 797 O O . VAL A 1 103 ? -4.984 18.141 8.828 1 93.81 103 VAL A O 1
ATOM 800 N N . ILE A 1 104 ? -6.352 19.297 7.426 1 92.06 104 ILE A N 1
ATOM 801 C CA . ILE A 1 104 ? -5.859 20.578 7.906 1 92.06 104 ILE A CA 1
ATOM 802 C C . ILE A 1 104 ? -7.008 21.375 8.523 1 92.06 104 ILE A C 1
ATOM 804 O O . ILE A 1 104 ? -8.18 21.141 8.211 1 92.06 104 ILE A O 1
ATOM 808 N N . ASN A 1 105 ? -6.633 22.203 9.438 1 92.12 105 ASN A N 1
ATOM 809 C CA . ASN A 1 105 ? -7.629 23.078 10.047 1 92.12 105 ASN A CA 1
ATOM 810 C C . ASN A 1 105 ? -7.695 24.422 9.328 1 92.12 105 ASN A C 1
ATOM 812 O O . ASN A 1 105 ? -7.105 24.594 8.266 1 92.12 105 ASN A O 1
ATOM 816 N N . LYS A 1 106 ? -8.438 25.375 9.914 1 92.06 106 LYS A N 1
ATOM 817 C CA . LYS A 1 106 ? -8.68 26.672 9.297 1 92.06 106 LYS A CA 1
ATOM 818 C C . LYS A 1 106 ? -7.391 27.484 9.188 1 92.06 106 LYS A C 1
ATOM 820 O O . LYS A 1 106 ? -7.25 28.312 8.297 1 92.06 106 LYS A O 1
ATOM 825 N N . SER A 1 107 ? -6.449 27.188 10.047 1 88.69 107 SER A N 1
ATOM 826 C CA . SER A 1 107 ? -5.168 27.891 10.039 1 88.69 107 SER A CA 1
ATOM 827 C C . SER A 1 107 ? -4.168 27.203 9.117 1 88.69 107 SER A C 1
ATOM 829 O O . SER A 1 107 ? -2.967 27.453 9.195 1 88.69 107 SER A O 1
ATOM 831 N N . LYS A 1 108 ? -4.629 26.188 8.391 1 86.06 108 LYS A N 1
ATOM 832 C CA . LYS A 1 108 ? -3.832 25.422 7.426 1 86.06 108 LYS A CA 1
ATOM 833 C C . LYS A 1 108 ? -2.76 24.594 8.125 1 86.06 108 LYS A C 1
ATOM 835 O O . LYS A 1 108 ? -1.678 24.391 7.574 1 86.06 108 LYS A O 1
ATOM 840 N N . ARG A 1 109 ? -3.09 24.297 9.297 1 86.31 109 ARG A N 1
ATOM 841 C CA . ARG A 1 109 ? -2.227 23.375 10.031 1 86.31 109 ARG A CA 1
ATOM 842 C C . ARG A 1 109 ? -2.758 21.953 9.953 1 86.31 109 ARG A C 1
ATOM 844 O O . ARG A 1 109 ? -3.967 21.734 10.055 1 86.31 109 ARG A O 1
ATOM 851 N N . MET A 1 110 ? -1.758 21.094 9.805 1 89.38 110 MET A N 1
ATOM 852 C CA . MET A 1 110 ? -2.172 19.688 9.781 1 89.38 110 MET A CA 1
ATOM 853 C C . MET A 1 110 ? -2.648 19.25 11.164 1 89.38 110 MET A C 1
ATOM 855 O O . MET A 1 110 ? -1.958 19.453 12.164 1 89.38 110 MET A O 1
ATOM 859 N N . VAL A 1 111 ? -3.797 18.594 11.188 1 91.31 111 VAL A N 1
ATOM 860 C CA . VAL A 1 111 ? -4.363 18.219 12.484 1 91.31 111 VAL A CA 1
ATOM 861 C C . VAL A 1 111 ? -4.617 16.719 12.523 1 91.31 111 VAL A C 1
ATO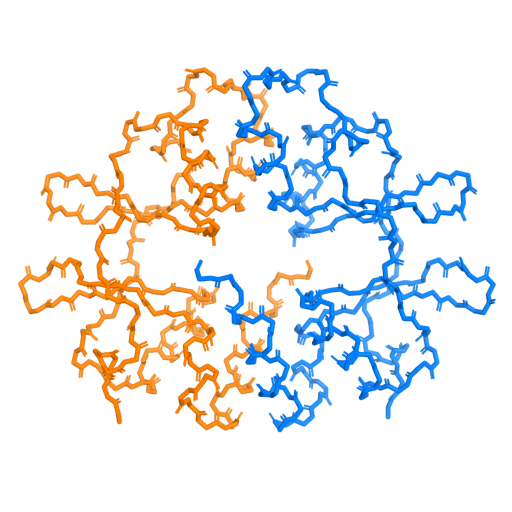M 863 O O . VAL A 1 111 ? -4.93 16.172 13.586 1 91.31 111 VAL A O 1
ATOM 866 N N . GLY A 1 112 ? -4.484 16.047 11.406 1 91.5 112 GLY A N 1
ATOM 867 C CA . GLY A 1 112 ? -4.699 14.617 11.383 1 91.5 112 GLY A CA 1
ATOM 868 C C . GLY A 1 112 ? -4.617 14.016 9.992 1 91.5 112 GLY A C 1
ATOM 869 O O . GLY A 1 112 ? -4.078 14.641 9.07 1 91.5 112 GLY A O 1
ATOM 870 N N . MET A 1 113 ? -5.031 12.758 9.914 1 91.88 113 MET A N 1
ATOM 871 C CA . MET A 1 113 ? -5.094 12 8.664 1 91.88 113 MET A CA 1
ATOM 872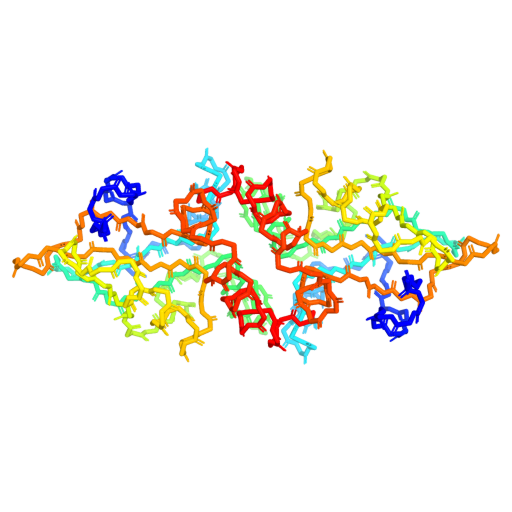 C C . MET A 1 113 ? -6.379 11.18 8.594 1 91.88 113 MET A C 1
ATOM 874 O O . MET A 1 113 ? -6.84 10.648 9.602 1 91.88 113 MET A O 1
ATOM 878 N N . ILE A 1 114 ? -6.949 11.148 7.422 1 91.19 114 ILE A N 1
ATOM 879 C CA . ILE A 1 114 ? -8.094 10.273 7.207 1 91.19 114 ILE A CA 1
ATOM 880 C C . ILE A 1 114 ? -7.75 9.234 6.137 1 91.19 114 ILE A C 1
ATOM 882 O O . ILE A 1 114 ? -7.113 9.555 5.129 1 91.19 114 ILE A O 1
ATOM 886 N N . SER A 1 115 ? -8.109 8.039 6.449 1 89.19 115 SER A N 1
ATOM 887 C CA . SER A 1 115 ? -7.785 6.941 5.543 1 89.19 115 SER A CA 1
ATOM 888 C C . SER A 1 115 ? -9.047 6.258 5.031 1 89.19 115 SER A C 1
ATOM 890 O O . SER A 1 115 ? -10.148 6.516 5.527 1 89.19 115 SER A O 1
ATOM 892 N N . LEU A 1 116 ? -8.82 5.43 3.98 1 86.94 116 LEU A N 1
ATOM 893 C CA . LEU A 1 116 ? -9.906 4.59 3.479 1 86.94 116 LEU A CA 1
ATOM 894 C C . LEU A 1 116 ? -10.469 3.705 4.586 1 86.94 116 LEU A C 1
ATOM 896 O O . LEU A 1 116 ? -11.664 3.432 4.621 1 86.94 116 LEU A O 1
ATOM 900 N N . GLY A 1 117 ? -9.617 3.27 5.461 1 84.38 117 GLY A N 1
ATOM 901 C CA . GLY A 1 117 ? -10.086 2.506 6.605 1 84.38 117 GLY A CA 1
ATOM 902 C C . GLY A 1 117 ? -11.062 3.273 7.477 1 84.38 117 GLY A C 1
ATOM 903 O O . GLY A 1 117 ? -12.055 2.715 7.949 1 84.38 117 GLY A O 1
ATOM 904 N N . ASP A 1 118 ? -10.711 4.488 7.766 1 85.88 118 ASP A N 1
ATOM 905 C CA . ASP A 1 118 ? -11.625 5.348 8.516 1 85.88 118 ASP A CA 1
ATOM 906 C C . ASP A 1 118 ? -12.969 5.484 7.793 1 85.88 118 ASP A C 1
ATOM 908 O O . ASP A 1 118 ? -14.023 5.398 8.422 1 85.88 118 ASP A O 1
ATOM 912 N N . VAL A 1 119 ? -12.867 5.703 6.457 1 86.25 119 VAL A N 1
ATOM 913 C CA . VAL A 1 119 ? -14.062 5.824 5.637 1 86.25 119 VAL A CA 1
ATOM 914 C C . VAL A 1 119 ? -14.891 4.547 5.734 1 86.25 119 VAL A C 1
ATOM 916 O O . VAL A 1 119 ? -16.109 4.602 5.879 1 86.25 119 VAL A O 1
ATOM 919 N N . GLY A 1 120 ? -14.242 3.48 5.633 1 84.06 120 GLY A N 1
ATOM 920 C CA . GLY A 1 120 ? -14.922 2.195 5.727 1 84.06 120 GLY A CA 1
ATOM 921 C C . GLY A 1 120 ? -15.68 2.012 7.027 1 84.06 120 GLY A C 1
ATOM 922 O O . GLY A 1 120 ? -16.719 1.351 7.055 1 84.06 120 GLY A O 1
ATOM 923 N N . GLN A 1 121 ? -15.18 2.572 8.047 1 85.06 121 GLN A N 1
ATOM 924 C CA . GLN A 1 121 ? -15.773 2.406 9.367 1 85.06 121 GLN A CA 1
ATOM 925 C C . GLN A 1 121 ? -17 3.301 9.539 1 85.06 121 GLN A C 1
ATOM 927 O O . GLN A 1 121 ? -17.938 2.949 10.258 1 85.06 121 GLN A O 1
ATOM 932 N N . PHE A 1 122 ? -17 4.406 8.828 1 82.38 122 PHE A N 1
ATOM 933 C CA . PHE A 1 122 ? -18 5.402 9.195 1 82.38 122 PHE A CA 1
ATOM 934 C C . PHE A 1 122 ? -18.906 5.719 8.016 1 82.38 122 PHE A C 1
ATOM 936 O O . PHE A 1 122 ? -19.984 6.285 8.188 1 82.38 122 PHE A O 1
ATOM 943 N N . ALA A 1 123 ? -18.469 5.398 6.816 1 81.12 123 ALA A N 1
ATOM 944 C CA . ALA A 1 123 ? -19.266 5.727 5.633 1 81.12 123 ALA A CA 1
ATOM 945 C C . ALA A 1 123 ? -20.234 4.602 5.293 1 81.12 123 ALA A C 1
ATOM 947 O O . ALA A 1 123 ? -20.062 3.469 5.754 1 81.12 123 ALA A O 1
ATOM 948 N N . GLY A 1 124 ? -21.219 4.957 4.586 1 82.19 124 GLY A N 1
ATOM 949 C CA . GLY A 1 124 ? -22.141 3.949 4.09 1 82.19 124 GLY A CA 1
ATOM 950 C C . GLY A 1 124 ? -21.516 3.018 3.068 1 82.19 124 GLY A C 1
ATOM 951 O O . GLY A 1 124 ? -20.516 3.371 2.422 1 82.19 124 GLY A O 1
ATOM 952 N N . ALA A 1 125 ? -22.156 1.86 2.922 1 84.69 125 ALA A N 1
ATOM 953 C CA . ALA A 1 125 ? -21.625 0.803 2.068 1 84.69 125 ALA A CA 1
ATOM 954 C C . ALA A 1 125 ? -21.469 1.285 0.629 1 84.69 125 ALA A C 1
ATOM 956 O O . ALA A 1 125 ? -20.484 0.947 -0.044 1 84.69 125 ALA A O 1
ATOM 957 N N . ASP A 1 126 ? -22.344 2.111 0.223 1 85.62 126 ASP A N 1
ATOM 958 C CA . ASP A 1 126 ? -22.312 2.576 -1.16 1 85.62 126 ASP A CA 1
ATOM 959 C C . ASP A 1 126 ? -21.125 3.514 -1.39 1 85.62 126 ASP A C 1
ATOM 961 O O . ASP A 1 126 ? -20.438 3.424 -2.414 1 85.62 126 ASP A O 1
ATOM 965 N N . LEU A 1 127 ? -20.906 4.34 -0.489 1 83.12 127 LEU A N 1
ATOM 966 C CA . LEU A 1 127 ? -19.812 5.293 -0.586 1 83.12 127 LEU A CA 1
ATOM 967 C C . LEU A 1 127 ? -18.469 4.574 -0.518 1 83.12 127 LEU A C 1
ATOM 969 O O . LEU A 1 127 ? -17.531 4.922 -1.25 1 83.12 127 LEU A O 1
ATOM 973 N N . VAL A 1 128 ? -18.406 3.572 0.265 1 84.12 128 VAL A N 1
ATOM 974 C CA . VAL A 1 128 ? -17.188 2.793 0.418 1 84.12 128 VAL A CA 1
ATOM 975 C C . VAL A 1 128 ? -16.891 2.023 -0.87 1 84.12 128 VAL A C 1
ATOM 977 O O . VAL A 1 128 ? -15.766 2.018 -1.358 1 84.12 128 VAL A O 1
ATOM 980 N N . SER A 1 129 ? -17.922 1.472 -1.313 1 84.12 129 SER A N 1
ATOM 981 C CA . SER A 1 129 ? -17.781 0.688 -2.535 1 84.12 129 SER A CA 1
ATOM 982 C C . SER A 1 129 ? -17.297 1.557 -3.695 1 84.12 129 SER A C 1
ATOM 984 O O . SER A 1 129 ? -16.422 1.151 -4.461 1 84.12 129 SER A O 1
ATOM 986 N N . GLN A 1 130 ? -17.828 2.684 -3.822 1 81.88 130 GLN A N 1
ATOM 987 C CA . GLN A 1 130 ? -17.422 3.604 -4.883 1 81.88 130 GLN A CA 1
ATOM 988 C C . GLN A 1 130 ? -15.969 4.027 -4.734 1 81.88 130 GLN A C 1
ATOM 990 O O . GLN A 1 130 ? -15.227 4.07 -5.715 1 81.88 130 GLN A O 1
ATOM 995 N N . CYS A 1 131 ? -15.656 4.238 -3.588 1 82.31 131 CYS A N 1
ATOM 996 C CA . CYS A 1 131 ? -14.289 4.691 -3.322 1 82.31 131 CYS A CA 1
ATOM 997 C C . CYS A 1 131 ? -13.281 3.6 -3.652 1 82.31 131 CYS A C 1
ATOM 999 O O . CYS A 1 131 ? -12.266 3.861 -4.301 1 82.31 131 CYS A O 1
ATOM 1001 N N . VAL A 1 132 ? -13.602 2.43 -3.264 1 81.06 132 VAL A N 1
ATOM 1002 C CA . VAL A 1 132 ? -12.711 1.297 -3.475 1 81.06 132 VAL A CA 1
ATOM 1003 C C . VAL A 1 132 ? -12.523 1.056 -4.969 1 81.06 132 VAL A C 1
ATOM 1005 O O . VAL A 1 132 ? -11.406 0.803 -5.434 1 81.06 132 VAL A O 1
ATOM 1008 N N . LYS A 1 133 ? -13.539 1.187 -5.699 1 79.81 133 LYS A N 1
ATOM 1009 C CA . LYS A 1 133 ? -13.484 0.976 -7.145 1 79.81 133 LYS A CA 1
ATOM 1010 C C . LYS A 1 133 ? -12.555 1.982 -7.812 1 79.81 133 LYS A C 1
ATOM 1012 O O . LYS A 1 133 ? -11.797 1.629 -8.719 1 79.81 133 LYS A O 1
ATOM 1017 N N . SER A 1 134 ? -12.578 3.109 -7.344 1 75.88 134 SER A N 1
ATOM 1018 C CA . SER A 1 134 ? -11.805 4.188 -7.953 1 75.88 134 SER A CA 1
ATOM 1019 C C . SER A 1 134 ? -10.344 4.117 -7.539 1 75.88 134 SER A C 1
ATOM 1021 O O . SER A 1 134 ? -9.445 4.277 -8.367 1 75.88 134 SER A O 1
ATOM 1023 N N . VAL A 1 135 ? -10.102 3.805 -6.305 1 70.88 135 VAL A N 1
ATOM 1024 C CA . VAL A 1 135 ? -8.75 3.902 -5.77 1 70.88 135 VAL A CA 1
ATOM 1025 C C . VAL A 1 135 ? -7.957 2.646 -6.129 1 70.88 135 VAL A C 1
ATOM 1027 O O . VAL A 1 135 ? -6.723 2.66 -6.125 1 70.88 135 VAL A O 1
ATOM 1030 N N . SER A 1 136 ? -8.617 1.569 -6.461 1 65.44 136 SER A N 1
ATOM 1031 C CA . SER A 1 136 ? -7.957 0.323 -6.828 1 65.44 136 SER A CA 1
ATOM 1032 C C . SER A 1 136 ? -7.77 0.219 -8.336 1 65.44 136 SER A C 1
ATOM 1034 O O . SER A 1 136 ? -7.078 -0.68 -8.82 1 65.44 136 SER A O 1
ATOM 1036 N N . ALA A 1 137 ? -8.547 0.883 -9.172 1 57 137 ALA A N 1
ATOM 1037 C CA . ALA A 1 137 ? -8.453 0.799 -10.625 1 57 137 ALA A CA 1
ATOM 1038 C C . ALA A 1 137 ? -7.012 0.981 -11.094 1 57 137 ALA A C 1
ATOM 1040 O O . ALA A 1 137 ? -6.617 0.448 -12.133 1 57 137 ALA A O 1
ATOM 1041 N N . HIS A 1 138 ? -6.234 1.75 -10.508 1 49.19 138 HIS A N 1
ATOM 1042 C CA . HIS A 1 138 ? -4.898 1.964 -11.055 1 49.19 138 HIS A CA 1
ATOM 1043 C C . HIS A 1 138 ? -3.902 0.959 -10.484 1 49.19 138 HIS A C 1
ATOM 1045 O O . HIS A 1 138 ? -2.809 0.788 -11.023 1 49.19 138 HIS A O 1
ATOM 1051 N N . HIS A 1 139 ? -4.082 0.489 -9.25 1 48.66 139 HIS A N 1
ATOM 1052 C CA . HIS A 1 139 ? -3.002 -0.308 -8.672 1 48.66 139 HIS A CA 1
ATOM 1053 C C . HIS A 1 139 ? -3.291 -1.8 -8.797 1 48.66 139 HIS A C 1
ATOM 1055 O O . HIS A 1 139 ? -4.152 -2.33 -8.094 1 48.66 139 HIS A O 1
ATOM 1061 N N . HIS A 1 140 ? -3.096 -2.301 -10.031 1 40.84 140 HIS A N 1
ATOM 1062 C CA . HIS A 1 140 ? -3.15 -3.756 -10.117 1 40.84 140 HIS A CA 1
ATOM 1063 C C . HIS A 1 140 ? -2.033 -4.395 -9.305 1 40.84 140 HIS A C 1
ATOM 1065 O O . HIS A 1 140 ? -0.938 -3.84 -9.195 1 40.84 140 HIS A O 1
ATOM 1071 N N . MET B 1 1 ? -20.516 -15.938 -8.68 1 86.88 1 MET B N 1
ATOM 1072 C CA . MET B 1 1 ? -19.359 -15.656 -9.531 1 86.88 1 MET B CA 1
ATOM 1073 C C . MET B 1 1 ? -18.094 -16.281 -8.961 1 86.88 1 MET B C 1
ATOM 1075 O O . MET B 1 1 ? -17.922 -16.328 -7.738 1 86.88 1 MET B O 1
ATOM 1079 N N . LYS B 1 2 ? -17.312 -16.812 -9.945 1 94.44 2 LYS B N 1
ATOM 1080 C CA . LYS B 1 2 ? -16.109 -17.484 -9.492 1 94.44 2 LYS B CA 1
ATOM 1081 C C . LYS B 1 2 ? -14.891 -16.562 -9.609 1 94.44 2 LYS B C 1
ATOM 1083 O O . LYS B 1 2 ? -14.898 -15.609 -10.391 1 94.44 2 LYS B O 1
ATOM 1088 N N . VAL B 1 3 ? -13.836 -16.844 -8.836 1 95 3 VAL B N 1
ATOM 1089 C CA . VAL B 1 3 ? -12.609 -16.062 -8.805 1 95 3 VAL B CA 1
ATOM 1090 C C . VAL B 1 3 ? -12.016 -15.984 -10.211 1 95 3 VAL B C 1
ATOM 1092 O O . VAL B 1 3 ? -11.57 -14.914 -10.648 1 95 3 VAL B O 1
ATOM 1095 N N . LYS B 1 4 ? -12.086 -17.047 -10.953 1 93.75 4 LYS B N 1
ATOM 1096 C CA . LYS B 1 4 ? -11.484 -17.109 -12.281 1 93.75 4 LYS B CA 1
ATOM 1097 C C . LYS B 1 4 ? -12.133 -16.094 -13.227 1 93.75 4 LYS B C 1
ATOM 1099 O O . LYS B 1 4 ? -11.523 -15.68 -14.211 1 93.75 4 LYS B O 1
ATOM 1104 N N . ASP B 1 5 ? -13.336 -15.664 -12.93 1 92.69 5 ASP B N 1
ATOM 1105 C CA . ASP B 1 5 ? -14.078 -14.734 -13.781 1 92.69 5 ASP B CA 1
ATOM 1106 C C . ASP B 1 5 ? -13.656 -13.289 -13.508 1 92.69 5 ASP B C 1
ATOM 1108 O O . ASP B 1 5 ? -13.961 -12.391 -14.297 1 92.69 5 ASP B O 1
ATOM 1112 N N . MET B 1 6 ? -12.898 -13.062 -12.438 1 90.38 6 MET B N 1
ATOM 1113 C CA . MET B 1 6 ? -12.648 -11.703 -11.984 1 90.38 6 MET B CA 1
ATOM 1114 C C . MET B 1 6 ? -11.148 -11.438 -11.844 1 90.38 6 MET B C 1
ATOM 1116 O O . MET B 1 6 ? -10.711 -10.289 -11.859 1 90.38 6 MET B O 1
ATOM 1120 N N . MET B 1 7 ? -10.445 -12.445 -11.719 1 89.62 7 MET B N 1
ATOM 1121 C CA . MET B 1 7 ? -9.023 -12.32 -11.422 1 89.62 7 MET B CA 1
ATOM 1122 C C . MET B 1 7 ? -8.266 -11.773 -12.625 1 89.62 7 MET B C 1
ATOM 1124 O O . MET B 1 7 ? -8.766 -11.805 -13.75 1 89.62 7 MET B O 1
ATOM 1128 N N . HIS B 1 8 ? -7.145 -11.062 -12.32 1 87.38 8 HIS B N 1
ATOM 1129 C CA . HIS B 1 8 ? -6.176 -10.797 -13.375 1 87.38 8 HIS B CA 1
ATOM 1130 C C . HIS B 1 8 ? -5.395 -12.055 -13.742 1 87.38 8 HIS B C 1
ATOM 1132 O O . HIS B 1 8 ? -4.809 -12.703 -12.867 1 87.38 8 HIS B O 1
ATOM 1138 N N . LYS B 1 9 ? -5.465 -12.305 -14.977 1 86.44 9 LYS 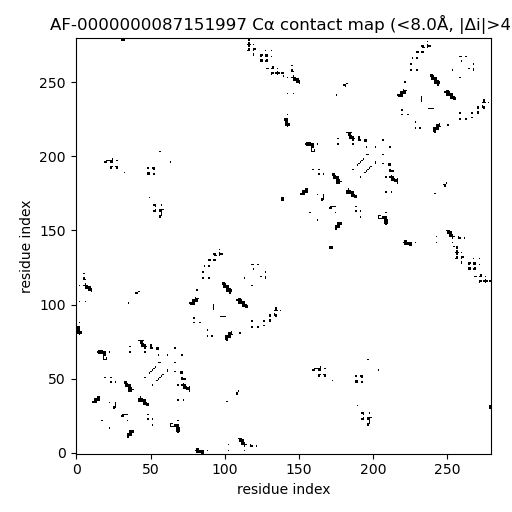B N 1
ATOM 1139 C CA . LYS B 1 9 ? -4.816 -13.523 -15.43 1 86.44 9 LYS B CA 1
ATOM 1140 C C . LYS B 1 9 ? -3.332 -13.297 -15.695 1 86.44 9 LYS B C 1
ATOM 1142 O O . LYS B 1 9 ? -2.918 -12.18 -16.016 1 86.44 9 LYS B O 1
ATOM 1147 N N . GLY B 1 10 ? -2.516 -14.391 -15.539 1 77.75 10 GLY B N 1
ATOM 1148 C CA . GLY B 1 10 ? -1.084 -14.359 -15.797 1 77.75 10 GLY B CA 1
ATOM 1149 C C . GLY B 1 10 ? -0.246 -14.508 -14.539 1 77.75 10 GLY B C 1
ATOM 1150 O O . GLY B 1 10 ? -0.75 -14.344 -13.43 1 77.75 10 GLY B O 1
ATOM 1151 N N . VAL B 1 11 ? 0.933 -15.086 -14.727 1 69.25 11 VAL B N 1
ATOM 1152 C CA . VAL B 1 11 ? 1.813 -15.453 -13.625 1 69.25 11 VAL B CA 1
ATOM 1153 C C . VAL B 1 11 ? 3.051 -14.562 -13.625 1 69.25 11 VAL B C 1
ATOM 1155 O O . VAL B 1 11 ? 3.793 -14.516 -14.609 1 69.25 11 VAL B O 1
ATOM 1158 N N . ASP B 1 12 ? 3.121 -13.617 -12.68 1 79.75 12 ASP B N 1
ATOM 1159 C CA . ASP B 1 12 ? 4.371 -12.891 -12.484 1 79.75 12 ASP B CA 1
ATOM 1160 C C . ASP B 1 12 ? 4.957 -13.172 -11.102 1 79.75 12 ASP B C 1
ATOM 1162 O O . ASP B 1 12 ? 4.438 -12.688 -10.094 1 79.75 12 ASP B O 1
ATOM 1166 N N . TRP B 1 13 ? 5.75 -14.273 -11.102 1 89.31 13 TRP B N 1
ATOM 1167 C CA . TRP B 1 13 ? 6.484 -14.453 -9.852 1 89.31 13 TRP B CA 1
ATOM 1168 C C . TRP B 1 13 ? 7.988 -14.453 -10.094 1 89.31 13 TRP B C 1
ATOM 1170 O O . TRP B 1 13 ? 8.438 -14.531 -11.242 1 89.31 13 TRP B O 1
ATOM 1180 N N . VAL B 1 14 ? 8.758 -14.234 -9.156 1 94.94 14 VAL B N 1
ATOM 1181 C CA . VAL B 1 14 ? 10.203 -14.203 -9.289 1 94.94 14 VAL B CA 1
ATOM 1182 C C . VAL B 1 14 ? 10.844 -15.172 -8.297 1 94.94 14 VAL B C 1
ATOM 1184 O O . VAL B 1 14 ? 10.164 -15.68 -7.398 1 94.94 14 VAL B O 1
ATOM 1187 N N . SER B 1 15 ? 12.078 -15.43 -8.484 1 96.38 15 SER B N 1
ATOM 1188 C CA . SER B 1 15 ? 12.844 -16.328 -7.629 1 96.38 15 SER B CA 1
ATOM 1189 C C . SER B 1 15 ? 13.172 -15.664 -6.289 1 96.38 15 SER B C 1
ATOM 1191 O O . SER B 1 15 ? 13.344 -14.445 -6.215 1 96.38 15 SER B O 1
ATOM 1193 N N . PRO B 1 16 ? 13.281 -16.547 -5.199 1 96.75 16 PRO B N 1
ATOM 1194 C CA . PRO B 1 16 ? 13.688 -15.984 -3.906 1 96.75 16 PRO B CA 1
ATOM 1195 C C . PRO B 1 16 ? 15.078 -15.344 -3.947 1 96.75 16 PRO B C 1
ATOM 1197 O O . PRO B 1 16 ? 15.422 -14.555 -3.066 1 96.75 16 PRO B O 1
ATOM 1200 N N . ASP B 1 17 ? 15.852 -15.617 -4.977 1 97.62 17 ASP B N 1
ATOM 1201 C CA . ASP B 1 17 ? 17.219 -15.102 -5.074 1 97.62 17 ASP B CA 1
ATOM 1202 C C . ASP B 1 17 ? 17.25 -13.766 -5.812 1 97.62 17 ASP B C 1
ATOM 1204 O O . ASP B 1 17 ? 18.297 -13.141 -5.93 1 97.62 17 ASP B O 1
ATOM 1208 N N . THR B 1 18 ? 16.094 -13.328 -6.285 1 97.19 18 THR B N 1
ATOM 1209 C CA . THR B 1 18 ? 16.031 -12.055 -7.004 1 97.19 18 THR B CA 1
ATOM 1210 C C . THR B 1 18 ? 16.391 -10.891 -6.09 1 97.19 18 THR B C 1
ATOM 1212 O O . THR B 1 18 ? 15.867 -10.773 -4.984 1 97.19 18 THR B O 1
ATOM 1215 N N . PRO B 1 19 ? 17.391 -10.023 -6.535 1 96.75 19 PRO B N 1
ATOM 1216 C CA . PRO B 1 19 ? 17.719 -8.836 -5.742 1 96.75 19 PRO B CA 1
ATOM 1217 C C . PRO B 1 19 ? 16.516 -7.914 -5.535 1 96.75 19 PRO B C 1
ATOM 1219 O O . PRO B 1 19 ? 15.695 -7.738 -6.445 1 96.75 19 PRO B O 1
ATOM 1222 N N . ILE B 1 20 ? 16.406 -7.273 -4.391 1 96.25 20 ILE B N 1
ATOM 1223 C CA . ILE B 1 20 ? 15.25 -6.453 -4.055 1 96.25 20 ILE B CA 1
ATOM 1224 C C . ILE B 1 20 ? 15.188 -5.238 -4.98 1 96.25 20 ILE B C 1
ATOM 1226 O O . ILE B 1 20 ? 14.109 -4.715 -5.262 1 96.25 20 ILE B O 1
ATOM 1230 N N . THR B 1 21 ? 16.375 -4.754 -5.492 1 96.06 21 THR B N 1
ATOM 1231 C CA . THR B 1 21 ? 16.375 -3.627 -6.414 1 96.06 21 THR B CA 1
ATOM 1232 C C . THR B 1 21 ? 15.695 -4.008 -7.73 1 96.06 21 THR B C 1
ATOM 1234 O O . THR B 1 21 ? 15.016 -3.186 -8.344 1 96.06 21 THR B O 1
ATOM 1237 N N . GLU B 1 22 ? 15.859 -5.242 -8.133 1 96.25 22 GLU B N 1
ATOM 1238 C CA . GLU B 1 22 ? 15.164 -5.727 -9.32 1 96.25 22 GLU B CA 1
ATOM 1239 C C . GLU B 1 22 ? 13.664 -5.852 -9.078 1 96.25 22 GLU B C 1
ATOM 1241 O O . GLU B 1 22 ? 12.859 -5.555 -9.961 1 96.25 22 GLU B O 1
ATOM 1246 N N . ILE B 1 23 ? 13.352 -6.305 -7.922 1 96.69 23 ILE B N 1
ATOM 1247 C CA . ILE B 1 23 ? 11.945 -6.391 -7.543 1 96.69 23 ILE B CA 1
ATOM 1248 C C . ILE B 1 23 ? 11.32 -5 -7.555 1 96.69 23 ILE B C 1
ATOM 1250 O O . ILE B 1 23 ? 10.219 -4.809 -8.086 1 96.69 23 ILE B O 1
ATOM 1254 N N . ALA B 1 24 ? 12.031 -4.051 -7.008 1 96.94 24 ALA B N 1
ATOM 1255 C CA . ALA B 1 24 ? 11.555 -2.672 -6.996 1 96.94 24 ALA B CA 1
ATOM 1256 C C . ALA B 1 24 ? 11.352 -2.148 -8.414 1 96.94 24 ALA B C 1
ATOM 1258 O O . ALA B 1 24 ? 10.344 -1.492 -8.703 1 96.94 24 ALA B O 1
ATOM 1259 N N . LYS B 1 25 ? 12.242 -2.457 -9.312 1 96.88 25 LYS B N 1
ATOM 1260 C CA . LYS B 1 25 ? 12.125 -2.035 -10.703 1 96.88 25 LYS B CA 1
ATOM 1261 C C . LYS B 1 25 ? 10.914 -2.672 -11.375 1 96.88 25 LYS B C 1
ATOM 1263 O O . LYS B 1 25 ? 10.227 -2.025 -12.164 1 96.88 25 LYS B O 1
ATOM 1268 N N . LEU B 1 26 ? 10.711 -3.893 -11.07 1 94.75 26 LEU B N 1
ATOM 1269 C CA . LEU B 1 26 ? 9.547 -4.586 -11.602 1 94.75 26 LEU B CA 1
ATOM 1270 C C . LEU B 1 26 ? 8.258 -3.939 -11.109 1 94.75 26 LEU B C 1
ATOM 1272 O O . LEU B 1 26 ? 7.328 -3.719 -11.891 1 94.75 26 LEU B O 1
ATOM 1276 N N . MET B 1 27 ? 8.234 -3.66 -9.828 1 94.12 27 MET B N 1
ATOM 1277 C CA . MET B 1 27 ? 7.066 -3.002 -9.25 1 94.12 27 MET B CA 1
ATOM 1278 C C . MET B 1 27 ? 6.828 -1.646 -9.906 1 94.12 27 MET B C 1
ATOM 1280 O O . MET B 1 27 ? 5.691 -1.297 -10.227 1 94.12 27 MET B O 1
ATOM 1284 N N . GLN B 1 28 ? 7.891 -0.914 -10.102 1 95.12 28 GLN B N 1
ATOM 1285 C CA . GLN B 1 28 ? 7.793 0.395 -10.742 1 95.12 28 GLN B CA 1
ATOM 1286 C C . GLN B 1 28 ? 7.324 0.267 -12.188 1 95.12 28 GLN B C 1
ATOM 1288 O O . GLN B 1 28 ? 6.367 0.93 -12.594 1 95.12 28 GLN B O 1
ATOM 1293 N N . GLY B 1 29 ? 7.949 -0.593 -12.914 1 93.75 29 GLY B N 1
ATOM 1294 C CA . GLY B 1 29 ? 7.668 -0.739 -14.328 1 93.75 29 GLY B CA 1
ATOM 1295 C C . GLY B 1 29 ? 6.277 -1.279 -14.609 1 93.75 29 GLY B C 1
ATOM 1296 O O . GLY B 1 29 ? 5.629 -0.866 -15.57 1 93.75 29 GLY B O 1
ATOM 1297 N N . ARG B 1 30 ? 5.758 -2.117 -13.828 1 87.81 30 ARG B N 1
ATOM 1298 C CA . ARG B 1 30 ? 4.469 -2.766 -14.047 1 87.81 30 ARG B CA 1
ATOM 1299 C C . ARG B 1 30 ? 3.375 -2.109 -13.203 1 87.81 30 ARG B C 1
ATOM 1301 O O . ARG B 1 30 ? 2.207 -2.49 -13.289 1 87.81 30 ARG B O 1
ATOM 1308 N N . ASP B 1 31 ? 3.797 -1.263 -12.391 1 88.88 31 ASP B N 1
ATOM 1309 C CA . ASP B 1 31 ? 2.891 -0.546 -11.5 1 88.88 31 ASP B CA 1
ATOM 1310 C C . ASP B 1 31 ? 2.111 -1.516 -10.617 1 88.88 31 ASP B C 1
ATOM 1312 O O . ASP B 1 31 ? 0.881 -1.469 -10.562 1 88.88 31 ASP B O 1
ATOM 1316 N N . ILE B 1 32 ? 2.859 -2.354 -9.914 1 87.62 32 ILE B N 1
ATOM 1317 C CA . ILE B 1 32 ? 2.281 -3.295 -8.961 1 87.62 32 ILE B CA 1
ATOM 1318 C C . ILE B 1 32 ? 2.98 -3.16 -7.609 1 87.62 32 ILE B C 1
ATOM 1320 O O . ILE B 1 32 ? 4.113 -2.676 -7.535 1 87.62 32 ILE B O 1
ATOM 1324 N N . GLY B 1 33 ? 2.301 -3.582 -6.531 1 90.19 33 GLY B N 1
ATOM 1325 C CA . GLY B 1 33 ? 2.852 -3.43 -5.191 1 90.19 33 GLY B CA 1
ATOM 1326 C C . GLY B 1 33 ? 3.102 -4.754 -4.496 1 90.19 33 GLY B C 1
ATOM 1327 O O . GLY B 1 33 ? 3.408 -4.785 -3.303 1 90.19 33 GLY B O 1
ATOM 1328 N N . CYS B 1 34 ? 2.912 -5.836 -5.211 1 90.44 34 CYS B N 1
ATOM 1329 C CA . CYS B 1 34 ? 3.143 -7.16 -4.648 1 90.44 34 CYS B CA 1
ATOM 1330 C C . CYS B 1 34 ? 3.607 -8.133 -5.727 1 90.44 34 CYS B C 1
ATOM 1332 O O . CYS B 1 34 ? 3.148 -8.07 -6.867 1 90.44 34 CYS B O 1
ATOM 1334 N N . ILE B 1 35 ? 4.547 -8.977 -5.367 1 92.69 35 ILE B N 1
ATOM 1335 C CA . ILE B 1 35 ? 5.094 -9.953 -6.301 1 92.69 35 ILE B CA 1
ATOM 1336 C C . ILE B 1 35 ? 5.211 -11.312 -5.617 1 92.69 35 ILE B C 1
ATOM 1338 O O . ILE B 1 35 ? 5.863 -11.438 -4.578 1 92.69 35 ILE B O 1
ATOM 1342 N N . PRO B 1 36 ? 4.523 -12.328 -6.168 1 93.25 36 PRO B N 1
ATOM 1343 C CA . PRO B 1 36 ? 4.711 -13.688 -5.641 1 93.25 36 PRO B CA 1
ATOM 1344 C C . PRO B 1 36 ? 6.125 -14.219 -5.867 1 93.25 36 PRO B C 1
ATOM 1346 O O . PRO B 1 36 ? 6.754 -13.891 -6.875 1 93.25 36 PRO B O 1
ATOM 1349 N N . ILE B 1 37 ? 6.574 -14.977 -4.906 1 94.69 37 ILE B N 1
ATOM 1350 C CA . ILE B 1 37 ? 7.887 -15.602 -4.988 1 94.69 37 ILE B CA 1
ATOM 1351 C C . ILE B 1 37 ? 7.727 -17.109 -5.176 1 94.69 37 ILE B C 1
ATOM 1353 O O . ILE B 1 37 ? 7.004 -17.766 -4.422 1 94.69 37 ILE B O 1
ATOM 1357 N N . GLY B 1 38 ? 8.336 -17.609 -6.191 1 92.5 38 GLY B N 1
ATOM 1358 C CA . GLY B 1 38 ? 8.266 -19.031 -6.488 1 92.5 38 GLY B CA 1
ATOM 1359 C C . GLY B 1 38 ? 9.625 -19.688 -6.59 1 92.5 38 GLY B C 1
ATOM 1360 O O . GLY B 1 38 ? 10.617 -19.031 -6.914 1 92.5 38 GLY B O 1
ATOM 1361 N N . GLN B 1 39 ? 9.578 -20.891 -6.215 1 90.38 39 GLN B N 1
ATOM 1362 C CA . GLN B 1 39 ? 10.75 -21.75 -6.328 1 90.38 39 GLN B CA 1
ATOM 1363 C C . GLN B 1 39 ? 10.344 -23.188 -6.676 1 90.38 39 GLN B C 1
ATOM 1365 O O . GLN B 1 39 ? 9.438 -23.75 -6.062 1 90.38 39 GLN B O 1
ATOM 1370 N N . ASN B 1 40 ? 11.039 -23.781 -7.652 1 87.31 40 ASN B N 1
ATOM 1371 C CA . ASN B 1 40 ? 10.758 -25.156 -8.062 1 87.31 40 ASN B CA 1
ATOM 1372 C C . ASN B 1 40 ? 9.281 -25.359 -8.367 1 87.31 40 ASN B C 1
ATOM 1374 O O . ASN B 1 40 ? 8.664 -26.297 -7.867 1 87.31 40 ASN B O 1
ATOM 1378 N N . ASP B 1 41 ? 8.633 -24.375 -9.039 1 79.75 41 ASP B N 1
ATOM 1379 C CA . ASP B 1 41 ? 7.266 -24.422 -9.539 1 79.75 41 ASP B CA 1
ATOM 1380 C C . ASP B 1 41 ? 6.262 -24.391 -8.383 1 79.75 41 ASP B C 1
ATOM 1382 O O . ASP B 1 41 ? 5.152 -24.906 -8.508 1 79.75 41 ASP B O 1
ATOM 1386 N N . ARG B 1 42 ? 6.762 -23.875 -7.363 1 83.5 42 ARG B N 1
ATOM 1387 C CA . ARG B 1 42 ? 5.895 -23.719 -6.199 1 83.5 42 ARG B CA 1
ATOM 1388 C C . ARG B 1 42 ? 5.957 -22.281 -5.672 1 83.5 42 ARG B C 1
ATOM 1390 O O . ARG B 1 42 ? 7.027 -21.672 -5.652 1 83.5 42 ARG B O 1
ATOM 1397 N N . LEU B 1 43 ? 4.836 -21.875 -5.281 1 88.56 43 LEU B N 1
ATOM 1398 C CA . LEU B 1 43 ? 4.793 -20.578 -4.594 1 88.56 43 LEU B CA 1
ATOM 1399 C C . LEU B 1 43 ? 5.289 -20.719 -3.16 1 88.56 43 LEU B C 1
ATOM 1401 O O . LEU B 1 43 ? 4.816 -21.578 -2.412 1 88.56 43 LEU B O 1
ATOM 1405 N N . ILE B 1 44 ? 6.219 -19.938 -2.812 1 90.81 44 ILE B N 1
ATOM 1406 C CA . ILE B 1 44 ? 6.773 -20.141 -1.478 1 90.81 44 ILE B CA 1
ATOM 1407 C C . ILE B 1 44 ? 6.613 -18.859 -0.659 1 90.81 44 ILE B C 1
ATOM 1409 O O . ILE B 1 44 ? 6.871 -18.859 0.547 1 90.81 44 ILE B O 1
ATOM 1413 N N . GLY B 1 45 ? 6.223 -17.75 -1.275 1 91.81 45 GLY B N 1
ATOM 1414 C CA . GLY B 1 45 ? 6.055 -16.516 -0.527 1 91.81 45 GLY B CA 1
ATOM 1415 C C . GLY B 1 45 ? 5.562 -15.359 -1.384 1 91.81 45 GLY B C 1
ATOM 1416 O O . GLY B 1 45 ? 5.133 -15.562 -2.521 1 91.81 45 GLY B O 1
ATOM 1417 N N . MET B 1 46 ? 5.578 -14.148 -0.763 1 93.12 46 MET B N 1
ATOM 1418 C CA . MET B 1 46 ? 5.168 -12.898 -1.395 1 93.12 46 MET B CA 1
ATOM 1419 C C . MET B 1 46 ? 6 -11.727 -0.879 1 93.12 46 MET B C 1
ATOM 1421 O O . MET B 1 46 ? 6.355 -11.688 0.299 1 93.12 46 MET B O 1
ATOM 1425 N N . VAL B 1 47 ? 6.352 -10.836 -1.79 1 94.62 47 VAL B N 1
ATOM 1426 C CA . VAL B 1 47 ? 7.008 -9.586 -1.413 1 94.62 47 VAL B CA 1
ATOM 1427 C C . VAL B 1 47 ? 6.125 -8.398 -1.793 1 94.62 47 VAL B C 1
ATOM 1429 O O . VAL B 1 47 ? 5.641 -8.312 -2.924 1 94.62 47 VAL B O 1
ATOM 1432 N N . THR B 1 48 ? 5.844 -7.566 -0.852 1 92.75 48 THR B N 1
ATOM 1433 C CA . THR B 1 48 ? 5.113 -6.332 -1.115 1 92.75 48 THR B CA 1
ATOM 1434 C C . THR B 1 48 ? 6.039 -5.125 -1.031 1 92.75 48 THR B C 1
ATOM 1436 O O . THR B 1 48 ? 7.18 -5.242 -0.569 1 92.75 48 THR B O 1
ATOM 1439 N N . ASP B 1 49 ? 5.57 -4 -1.591 1 94.38 49 ASP B N 1
ATOM 1440 C CA . ASP B 1 49 ? 6.34 -2.771 -1.421 1 94.38 49 ASP B CA 1
ATOM 1441 C C . ASP B 1 49 ? 6.57 -2.469 0.058 1 94.38 49 ASP B C 1
ATOM 1443 O O . ASP B 1 49 ? 7.652 -2.021 0.444 1 94.38 49 ASP B O 1
ATOM 1447 N N . ARG B 1 50 ? 5.613 -2.846 0.873 1 93.56 50 ARG B N 1
ATOM 1448 C CA . ARG B 1 50 ? 5.777 -2.66 2.311 1 93.56 50 ARG B CA 1
ATOM 1449 C C . ARG B 1 50 ? 6.879 -3.559 2.857 1 93.56 50 ARG B C 1
ATOM 1451 O O . ARG B 1 50 ? 7.637 -3.154 3.744 1 93.56 50 ARG B O 1
ATOM 1458 N N . ASP B 1 51 ? 7.004 -4.727 2.393 1 95.19 51 ASP B N 1
ATOM 1459 C CA . ASP B 1 51 ? 8.07 -5.625 2.809 1 95.19 51 ASP B CA 1
ATOM 1460 C C . ASP B 1 51 ? 9.445 -5.035 2.482 1 95.19 51 ASP B C 1
ATOM 1462 O O . ASP B 1 51 ? 10.367 -5.117 3.295 1 95.19 51 ASP B O 1
ATOM 1466 N N . LEU B 1 52 ? 9.57 -4.508 1.255 1 96.94 52 LEU B N 1
ATOM 1467 C CA . LEU B 1 52 ? 10.836 -3.914 0.845 1 96.94 52 LEU B CA 1
ATOM 1468 C C . LEU B 1 52 ? 11.234 -2.773 1.776 1 96.94 52 LEU B C 1
ATOM 1470 O O . LEU B 1 52 ? 12.414 -2.592 2.078 1 96.94 52 LEU B O 1
ATOM 1474 N N . VAL B 1 53 ? 10.219 -2.115 2.244 1 96.88 53 VAL B N 1
ATOM 1475 C CA . VAL B 1 53 ? 10.469 -0.955 3.092 1 96.88 53 VAL B CA 1
ATOM 1476 C C . VAL B 1 53 ? 10.711 -1.408 4.531 1 96.88 53 VAL B C 1
ATOM 1478 O O . VAL B 1 53 ? 11.766 -1.12 5.109 1 96.88 53 VAL B O 1
ATOM 1481 N N . CYS B 1 54 ? 9.844 -2.205 5.082 1 96.38 54 CYS B N 1
ATOM 1482 C CA . CYS B 1 54 ? 9.844 -2.492 6.512 1 96.38 54 CYS B CA 1
ATOM 1483 C C . CYS B 1 54 ? 10.844 -3.592 6.848 1 96.38 54 CYS B C 1
ATOM 1485 O O . CYS B 1 54 ? 11.43 -3.596 7.934 1 96.38 54 CYS B O 1
ATOM 1487 N N . LYS B 1 55 ? 11.008 -4.504 5.98 1 95.88 55 LYS B N 1
ATOM 1488 C CA . LYS B 1 55 ? 11.938 -5.602 6.238 1 95.88 55 LYS B CA 1
ATOM 1489 C C . LYS B 1 55 ? 13.273 -5.363 5.543 1 95.88 55 LYS B C 1
ATOM 1491 O O . LYS B 1 55 ? 14.281 -5.992 5.887 1 95.88 55 LYS B O 1
ATOM 1496 N N . GLY B 1 56 ? 13.289 -4.5 4.512 1 95.88 56 GLY B N 1
ATOM 1497 C CA . GLY B 1 56 ? 14.508 -4.172 3.785 1 95.88 56 GLY B CA 1
ATOM 1498 C C . GLY B 1 56 ? 15.125 -2.857 4.227 1 95.88 56 GLY B C 1
ATOM 1499 O O . GLY B 1 56 ? 16.016 -2.838 5.082 1 95.88 56 GLY B O 1
ATOM 1500 N N . LEU B 1 57 ? 14.617 -1.771 3.719 1 95.56 57 LEU B N 1
ATOM 1501 C CA . LEU B 1 57 ? 15.164 -0.435 3.91 1 95.56 57 LEU B CA 1
ATOM 1502 C C . LEU B 1 57 ? 15.281 -0.102 5.395 1 95.56 57 LEU B C 1
ATOM 1504 O O . LEU B 1 57 ? 16.203 0.605 5.805 1 95.56 57 LEU B O 1
ATOM 1508 N N . ALA B 1 58 ? 14.359 -0.567 6.184 1 96.12 58 ALA B N 1
ATOM 1509 C CA . ALA B 1 58 ? 14.32 -0.228 7.602 1 96.12 58 ALA B CA 1
ATOM 1510 C C . ALA B 1 58 ? 15.336 -1.051 8.391 1 96.12 58 ALA B C 1
ATOM 1512 O O . ALA B 1 58 ? 15.641 -0.737 9.547 1 96.12 58 ALA B O 1
ATOM 1513 N N . SER B 1 59 ? 15.812 -2.055 7.766 1 93.56 59 SER B N 1
ATOM 1514 C CA . SER B 1 59 ? 16.719 -2.943 8.477 1 93.56 59 SER B CA 1
ATOM 1515 C C . SER B 1 59 ? 18.062 -2.256 8.758 1 93.56 59 SER B C 1
ATOM 1517 O O . SER B 1 59 ? 18.547 -1.489 7.934 1 93.56 59 SER B O 1
ATOM 1519 N N . LYS B 1 60 ? 18.688 -2.496 9.938 1 86.5 60 LYS B N 1
ATOM 1520 C CA . LYS B 1 60 ? 19.938 -1.89 10.375 1 86.5 60 LYS B CA 1
ATOM 1521 C C . LYS B 1 60 ? 21.078 -2.232 9.414 1 86.5 60 LYS B C 1
ATOM 1523 O O . LYS B 1 60 ? 21.906 -1.374 9.086 1 86.5 60 LYS B O 1
ATOM 1528 N N . ASP B 1 61 ? 21.172 -3.416 8.961 1 84.25 61 ASP B N 1
ATOM 1529 C CA . ASP B 1 61 ? 22.266 -3.873 8.102 1 84.25 61 ASP B CA 1
ATOM 1530 C C . ASP B 1 61 ? 21.812 -3.953 6.645 1 84.25 61 ASP B C 1
ATOM 1532 O O . ASP B 1 61 ? 22.328 -4.773 5.879 1 84.25 61 ASP B O 1
ATOM 1536 N N . PHE B 1 62 ? 20.938 -2.967 6.43 1 86.56 62 PHE B N 1
ATOM 1537 C CA . PHE B 1 62 ? 20.406 -3.031 5.074 1 86.56 62 PHE B CA 1
ATOM 1538 C C . PHE B 1 62 ? 21.484 -2.723 4.051 1 86.56 62 PHE B C 1
ATOM 1540 O O . PHE B 1 62 ? 22.219 -1.737 4.188 1 86.56 62 PHE B O 1
ATOM 1547 N N . ASN B 1 63 ? 21.594 -3.648 3.131 1 88.56 63 ASN B N 1
ATOM 1548 C CA . ASN B 1 63 ? 22.453 -3.514 1.964 1 88.56 63 ASN B CA 1
ATOM 1549 C C . ASN B 1 63 ? 21.719 -3.889 0.679 1 88.56 63 ASN B C 1
ATOM 1551 O O . ASN B 1 63 ? 21.469 -5.066 0.43 1 88.56 63 ASN B O 1
ATOM 1555 N N . SER B 1 64 ? 21.438 -2.889 -0.142 1 85.88 64 SER B N 1
ATOM 1556 C CA . SER B 1 64 ? 20.609 -3.104 -1.327 1 85.88 64 SER B CA 1
ATOM 1557 C C . SER B 1 64 ? 21.297 -4.059 -2.305 1 85.88 64 SER B C 1
ATOM 1559 O O . SER B 1 64 ? 20.625 -4.707 -3.111 1 85.88 64 SER B O 1
ATOM 1561 N N . ALA B 1 65 ? 22.562 -4.145 -2.25 1 85.31 65 ALA B N 1
ATOM 1562 C CA . ALA B 1 65 ? 23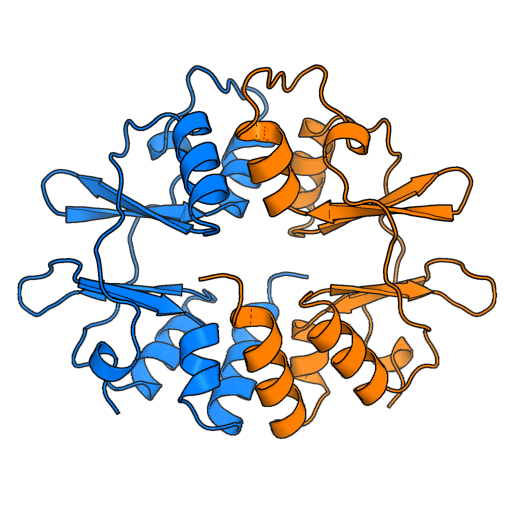.312 -4.984 -3.184 1 85.31 65 ALA B CA 1
ATOM 1563 C C . ALA B 1 65 ? 23.25 -6.453 -2.775 1 85.31 65 ALA B C 1
ATOM 1565 O O . ALA B 1 65 ? 23.469 -7.344 -3.598 1 85.31 65 ALA B O 1
ATOM 1566 N N . ARG B 1 66 ? 22.891 -6.727 -1.564 1 91.19 66 ARG B N 1
ATOM 1567 C CA . ARG B 1 66 ? 22.984 -8.102 -1.078 1 91.19 66 ARG B CA 1
ATOM 1568 C C . ARG B 1 66 ? 21.594 -8.641 -0.716 1 91.19 66 ARG B C 1
ATOM 1570 O O . ARG B 1 66 ? 21.422 -9.859 -0.606 1 91.19 66 ARG B O 1
ATOM 1577 N N . THR B 1 67 ? 20.688 -7.801 -0.462 1 95.06 67 THR B N 1
ATOM 1578 C CA . THR B 1 67 ? 19.375 -8.219 -0.011 1 95.06 67 THR B CA 1
ATOM 1579 C C . THR B 1 67 ? 18.562 -8.805 -1.167 1 95.06 67 THR B C 1
ATOM 1581 O O . THR B 1 67 ? 18.531 -8.234 -2.26 1 95.06 67 THR B O 1
ATOM 1584 N N . THR B 1 68 ? 17.953 -9.953 -0.953 1 97.5 68 THR B N 1
ATOM 1585 C CA . THR B 1 68 ? 17.156 -10.625 -1.968 1 97.5 68 THR B CA 1
ATOM 1586 C C . THR B 1 68 ? 15.711 -10.781 -1.502 1 97.5 68 THR B C 1
ATOM 1588 O O . THR B 1 68 ? 15.375 -10.422 -0.372 1 97.5 68 THR B O 1
ATOM 1591 N N . ALA B 1 69 ? 14.883 -11.305 -2.4 1 97.25 69 ALA B N 1
ATOM 1592 C CA . ALA B 1 69 ? 13.492 -11.57 -2.07 1 97.25 69 ALA B CA 1
ATOM 1593 C C . ALA B 1 69 ? 13.383 -12.461 -0.833 1 97.25 69 ALA B C 1
ATOM 1595 O O . ALA B 1 69 ? 12.492 -12.266 0.003 1 97.25 69 ALA B O 1
ATOM 1596 N N . ARG B 1 70 ? 14.25 -13.398 -0.693 1 96.56 70 ARG B N 1
ATOM 1597 C CA . ARG B 1 70 ? 14.234 -14.344 0.421 1 96.56 70 ARG B CA 1
ATOM 1598 C C . ARG B 1 70 ? 14.336 -13.609 1.756 1 96.56 70 ARG B C 1
ATOM 1600 O O . ARG B 1 70 ? 13.742 -14.039 2.748 1 96.56 70 ARG B O 1
ATOM 1607 N N . ASP B 1 71 ? 15.062 -12.578 1.818 1 96.44 71 ASP B N 1
ATOM 1608 C CA . ASP B 1 71 ? 15.336 -11.844 3.049 1 96.44 71 ASP B CA 1
ATOM 1609 C C . ASP B 1 71 ? 14.117 -11.047 3.498 1 96.44 71 ASP B C 1
ATOM 1611 O O . ASP B 1 71 ? 14 -10.68 4.668 1 96.44 71 ASP B O 1
ATOM 1615 N N . VAL B 1 72 ? 13.172 -10.773 2.527 1 96.5 72 VAL B N 1
ATOM 1616 C CA . VAL B 1 72 ? 12.133 -9.805 2.881 1 96.5 72 VAL B CA 1
ATOM 1617 C C . VAL B 1 72 ? 10.758 -10.43 2.652 1 96.5 72 VAL B C 1
ATOM 1619 O O . VAL B 1 72 ? 9.742 -9.875 3.086 1 96.5 72 VAL B O 1
ATOM 1622 N N . MET B 1 73 ? 10.703 -11.508 1.985 1 95.19 73 MET B N 1
ATOM 1623 C CA . MET B 1 73 ? 9.398 -12.07 1.625 1 95.19 73 MET B CA 1
ATOM 1624 C C . MET B 1 73 ? 8.688 -12.625 2.854 1 95.19 73 MET B C 1
ATOM 1626 O O . MET B 1 73 ? 9.328 -12.961 3.85 1 95.19 73 MET B O 1
ATOM 1630 N N . THR B 1 74 ? 7.391 -12.562 2.863 1 91.25 74 THR B N 1
ATOM 1631 C CA . THR B 1 74 ? 6.605 -13.336 3.816 1 91.25 74 THR B CA 1
ATOM 1632 C C . THR B 1 74 ? 6.441 -14.773 3.34 1 91.25 74 THR B C 1
ATOM 1634 O O . THR B 1 74 ? 6.035 -15.016 2.201 1 91.25 74 THR B O 1
ATOM 1637 N N . GLU B 1 75 ? 6.852 -15.578 4.254 1 87.06 75 GLU B N 1
ATOM 1638 C CA . GLU B 1 75 ? 6.758 -16.984 3.906 1 87.06 75 GLU B CA 1
ATOM 1639 C C . GLU B 1 75 ? 5.34 -17.516 4.105 1 87.06 75 GLU B C 1
ATOM 1641 O O . GLU B 1 75 ? 4.609 -17.031 4.973 1 87.06 75 GLU B O 1
ATOM 1646 N N . GLY B 1 76 ? 4.953 -18.562 3.316 1 77.62 76 GLY B N 1
ATOM 1647 C CA . GLY B 1 76 ? 3.629 -19.141 3.414 1 77.62 76 GLY B CA 1
ATOM 1648 C C . GLY B 1 76 ? 2.568 -18.359 2.666 1 77.62 76 GLY B C 1
ATOM 1649 O O . GLY B 1 76 ? 2.4 -17.156 2.896 1 77.62 76 GLY B O 1
ATOM 1650 N N . ILE B 1 77 ? 2.178 -18.781 1.579 1 74 77 ILE B N 1
ATOM 1651 C CA . ILE B 1 77 ? 1.288 -17.984 0.744 1 74 77 ILE B CA 1
ATOM 1652 C C . ILE B 1 77 ? -0.151 -18.469 0.909 1 74 77 ILE B C 1
ATOM 1654 O O . ILE B 1 77 ? -0.409 -19.672 0.902 1 74 77 ILE B O 1
ATOM 1658 N N . HIS B 1 78 ? -0.838 -17.484 1.321 1 85.75 78 HIS B N 1
ATOM 1659 C CA . HIS B 1 78 ? -2.283 -17.672 1.263 1 85.75 78 HIS B CA 1
ATOM 1660 C C . HIS B 1 78 ? -2.812 -17.438 -0.149 1 85.75 78 HIS B C 1
ATOM 1662 O O . HIS B 1 78 ? -2.441 -16.453 -0.801 1 85.75 78 HIS B O 1
ATOM 1668 N N . CYS B 1 79 ? -3.383 -18.453 -0.677 1 90.88 79 CYS B N 1
ATOM 1669 C CA . CYS B 1 79 ? -3.959 -18.391 -2.016 1 90.88 79 CYS B CA 1
ATOM 1670 C C . CYS B 1 79 ? -5.426 -18.797 -2.002 1 90.88 79 CYS B C 1
ATOM 1672 O O . CYS B 1 79 ? -5.918 -19.328 -1.003 1 90.88 79 CYS B O 1
ATOM 1674 N N . CYS B 1 80 ? -6.051 -18.453 -3.016 1 93.56 80 CYS B N 1
ATOM 1675 C CA . CYS B 1 80 ? -7.395 -18.969 -3.244 1 93.56 80 CYS B CA 1
ATOM 1676 C C . CYS B 1 80 ? -7.461 -19.766 -4.539 1 93.56 80 CYS B C 1
ATOM 1678 O O . CYS B 1 80 ? -6.539 -19.703 -5.359 1 93.56 80 CYS B O 1
ATOM 1680 N N . ARG B 1 81 ? -8.477 -20.516 -4.676 1 95.19 81 ARG B N 1
ATOM 1681 C CA . ARG B 1 81 ? -8.633 -21.328 -5.875 1 95.19 81 ARG B CA 1
ATOM 1682 C C . ARG B 1 81 ? -9.406 -20.578 -6.949 1 95.19 81 ARG B C 1
ATOM 1684 O O . ARG B 1 81 ? -10.289 -19.766 -6.637 1 95.19 81 ARG B O 1
ATOM 1691 N N . GLU B 1 82 ? -9.094 -20.922 -8.164 1 95.06 82 GLU B N 1
ATOM 1692 C CA . GLU B 1 82 ? -9.742 -20.25 -9.273 1 95.06 82 GLU B CA 1
ATOM 1693 C C . GLU B 1 82 ? -11.242 -20.547 -9.305 1 95.06 82 GLU B C 1
ATOM 1695 O O . GLU B 1 82 ? -12.031 -19.75 -9.82 1 95.06 82 GLU B O 1
ATOM 1700 N N . ASP B 1 83 ? -11.641 -21.656 -8.688 1 96.5 83 ASP B N 1
ATOM 1701 C CA . ASP B 1 83 ? -13.047 -22.062 -8.719 1 96.5 83 ASP B CA 1
ATOM 1702 C C . ASP B 1 83 ? -13.758 -21.656 -7.426 1 96.5 83 ASP B C 1
ATOM 1704 O O . ASP B 1 83 ? -14.945 -21.938 -7.254 1 96.5 83 ASP B O 1
ATOM 1708 N N . ASP B 1 84 ? -13.039 -21.016 -6.527 1 95.81 84 ASP B N 1
ATOM 1709 C CA . ASP B 1 84 ? -13.688 -20.5 -5.332 1 95.81 84 ASP B CA 1
ATOM 1710 C C . ASP B 1 84 ? -14.727 -19.438 -5.688 1 95.81 84 ASP B C 1
ATOM 1712 O O . ASP B 1 84 ? -14.578 -18.719 -6.684 1 95.81 84 ASP B O 1
ATOM 1716 N N . ASP B 1 85 ? -15.766 -19.328 -4.824 1 94.75 85 ASP B N 1
ATOM 1717 C CA . ASP B 1 85 ? -16.688 -18.203 -4.918 1 94.75 85 ASP B CA 1
ATOM 1718 C C . ASP B 1 85 ? -16.016 -16.906 -4.438 1 94.75 85 ASP B C 1
ATOM 1720 O O . ASP B 1 85 ? -15.164 -16.938 -3.545 1 94.75 85 ASP B O 1
ATOM 1724 N N . LEU B 1 86 ? -16.484 -15.836 -4.977 1 91.12 86 LEU B N 1
ATOM 1725 C CA . LEU B 1 86 ? -15.93 -14.531 -4.617 1 91.12 86 LEU B CA 1
ATOM 1726 C C . LEU B 1 86 ? -16.078 -14.273 -3.123 1 91.12 86 LEU B C 1
ATOM 1728 O O . LEU B 1 86 ? -15.164 -13.734 -2.49 1 91.12 86 LEU B O 1
ATOM 1732 N N . ALA B 1 87 ? -17.172 -14.688 -2.592 1 91.38 87 ALA B N 1
ATOM 1733 C CA . ALA B 1 87 ? -17.422 -14.477 -1.165 1 91.38 87 ALA B CA 1
ATOM 1734 C C . ALA B 1 87 ? -16.359 -15.18 -0.323 1 91.38 87 ALA B C 1
ATOM 1736 O O . ALA B 1 87 ? -15.898 -14.641 0.688 1 91.38 87 ALA B O 1
ATOM 1737 N N . LYS B 1 88 ? -15.984 -16.328 -0.772 1 92.81 88 LYS B N 1
ATOM 1738 C CA . LYS B 1 88 ? -14.953 -17.078 -0.059 1 92.81 88 LYS B CA 1
ATOM 1739 C C . LYS B 1 88 ? -13.602 -16.375 -0.149 1 92.81 88 LYS B C 1
ATOM 1741 O O . LYS B 1 88 ? -12.883 -16.281 0.844 1 92.81 88 LYS B O 1
ATOM 1746 N N . ALA B 1 89 ? -13.289 -15.898 -1.29 1 91.88 89 ALA B N 1
ATOM 1747 C CA . ALA B 1 89 ? -12.039 -15.164 -1.486 1 91.88 89 ALA B CA 1
ATOM 1748 C C . ALA B 1 89 ? -12 -13.914 -0.617 1 91.88 89 ALA B C 1
ATOM 1750 O O . ALA B 1 89 ? -10.977 -13.625 0.014 1 91.88 89 ALA B O 1
ATOM 1751 N N . VAL B 1 90 ? -13.047 -13.203 -0.565 1 89.88 90 VAL B N 1
ATOM 1752 C CA . VAL B 1 90 ? -13.141 -11.992 0.238 1 89.88 90 VAL B CA 1
ATOM 1753 C C . VAL B 1 90 ? -12.953 -12.328 1.715 1 89.88 90 VAL B C 1
ATOM 1755 O O . VAL B 1 90 ? -12.242 -11.633 2.436 1 89.88 90 VAL B O 1
ATOM 1758 N N . HIS B 1 91 ? -13.594 -13.406 2.123 1 91.62 91 HIS B N 1
ATOM 1759 C CA . HIS B 1 91 ? -13.445 -13.844 3.506 1 91.62 91 HIS B CA 1
ATOM 1760 C C . HIS B 1 91 ? -11.984 -14.164 3.824 1 91.62 91 HIS B C 1
ATOM 1762 O O . HIS B 1 91 ? -11.5 -13.852 4.914 1 91.62 91 HIS B O 1
ATOM 1768 N N . HIS B 1 92 ? -11.367 -14.742 2.902 1 91.12 92 HIS B N 1
ATOM 1769 C CA . HIS B 1 92 ? -9.945 -15.039 3.057 1 91.12 92 HIS B CA 1
ATOM 1770 C C . HIS B 1 92 ? -9.125 -13.758 3.193 1 91.12 92 HIS B C 1
ATOM 1772 O O . HIS B 1 92 ? -8.258 -13.664 4.066 1 91.12 92 HIS B O 1
ATOM 1778 N N . MET B 1 93 ? -9.422 -12.781 2.387 1 88.94 93 MET B N 1
ATOM 1779 C CA . MET B 1 93 ? -8.734 -11.492 2.457 1 88.94 93 MET B CA 1
ATOM 1780 C C . MET B 1 93 ? -8.953 -10.836 3.816 1 88.94 93 MET B C 1
ATOM 1782 O O . MET B 1 93 ? -8.008 -10.32 4.418 1 88.94 93 MET B O 1
ATOM 1786 N N . GLU B 1 94 ? -10.109 -10.898 4.273 1 87.38 94 GLU B N 1
ATOM 1787 C CA . GLU B 1 94 ? -10.461 -10.305 5.562 1 87.38 94 GLU B CA 1
ATOM 1788 C C . GLU B 1 94 ? -9.695 -10.977 6.703 1 87.38 94 GLU B C 1
ATOM 1790 O O . GLU B 1 94 ? -9.109 -10.297 7.547 1 87.38 94 GLU B O 1
ATOM 1795 N N . THR B 1 95 ? -9.742 -12.305 6.672 1 88.12 95 THR B N 1
ATOM 1796 C CA . THR B 1 95 ? -9.125 -13.086 7.738 1 88.12 95 THR B CA 1
ATOM 1797 C C . THR B 1 95 ? -7.621 -12.844 7.781 1 88.12 95 THR B C 1
ATOM 1799 O O . THR B 1 95 ? -7.039 -12.711 8.859 1 88.12 95 THR B O 1
ATOM 1802 N N . LEU B 1 96 ? -7.113 -12.75 6.648 1 84.75 96 LEU B N 1
ATOM 1803 C CA . LEU B 1 96 ? -5.668 -12.602 6.535 1 84.75 96 LEU B CA 1
ATOM 1804 C C . LEU B 1 96 ? -5.27 -11.133 6.539 1 84.75 96 LEU B C 1
ATOM 1806 O O . LEU B 1 96 ? -4.082 -10.805 6.625 1 84.75 96 LEU B O 1
ATOM 1810 N N . GLN B 1 97 ? -6.199 -10.25 6.332 1 83.25 97 GLN B N 1
ATOM 1811 C CA . GLN B 1 97 ? -5.992 -8.805 6.266 1 83.25 97 GLN B CA 1
ATOM 1812 C C . GLN B 1 97 ? -5.07 -8.438 5.109 1 83.25 97 GLN B C 1
ATOM 1814 O O . GLN B 1 97 ? -4.113 -7.68 5.293 1 83.25 97 GLN B O 1
ATOM 1819 N N . VAL B 1 98 ? -5.34 -9.016 4.031 1 85.44 98 VAL B N 1
ATOM 1820 C CA . VAL B 1 98 ? -4.57 -8.727 2.824 1 85.44 98 VAL B CA 1
ATOM 1821 C C . VAL B 1 98 ? -5.5 -8.211 1.731 1 85.44 98 VAL B C 1
ATOM 1823 O O . VAL B 1 98 ? -6.688 -8.547 1.7 1 85.44 98 VAL B O 1
ATOM 1826 N N . ARG B 1 99 ? -4.922 -7.496 0.763 1 84.94 99 ARG B N 1
ATOM 1827 C CA . ARG B 1 99 ? -5.711 -6.875 -0.296 1 84.94 99 ARG B CA 1
ATOM 1828 C C . ARG B 1 99 ? -5.559 -7.637 -1.61 1 84.94 99 ARG B C 1
ATOM 1830 O O . ARG B 1 99 ? -6.227 -7.32 -2.596 1 84.94 99 ARG B O 1
ATOM 1837 N N . ARG B 1 100 ? -4.633 -8.57 -1.647 1 88.88 100 ARG B N 1
ATOM 1838 C CA . ARG B 1 100 ? -4.363 -9.359 -2.844 1 88.88 100 ARG B CA 1
ATOM 1839 C C . ARG B 1 100 ? -4.133 -10.828 -2.488 1 88.88 100 ARG B C 1
ATOM 1841 O O . ARG B 1 100 ? -3.529 -11.133 -1.458 1 88.88 100 ARG B O 1
ATOM 1848 N N . LEU B 1 101 ? -4.66 -11.688 -3.373 1 90.75 101 LEU B N 1
ATOM 1849 C CA . LEU B 1 101 ? -4.492 -13.125 -3.211 1 90.75 101 LEU B CA 1
ATOM 1850 C C . LEU B 1 101 ? -4.074 -13.773 -4.527 1 90.75 101 LEU B C 1
ATOM 1852 O O . LEU B 1 101 ? -4.719 -13.57 -5.559 1 90.75 101 LEU B O 1
ATOM 1856 N N . PRO B 1 102 ? -2.922 -14.516 -4.48 1 92.12 102 PRO B N 1
ATOM 1857 C CA . PRO B 1 102 ? -2.664 -15.375 -5.641 1 92.12 102 PRO B CA 1
ATOM 1858 C C . PRO B 1 102 ? -3.768 -16.406 -5.871 1 92.12 102 PRO B C 1
ATOM 1860 O O . PRO B 1 102 ? -4.398 -16.859 -4.914 1 92.12 102 PRO B O 1
ATOM 1863 N N . VAL B 1 103 ? -4 -16.672 -7.145 1 93.75 103 VAL B N 1
ATOM 1864 C CA . VAL B 1 103 ? -5.012 -17.656 -7.516 1 93.75 103 VAL B CA 1
ATOM 1865 C C . VAL B 1 103 ? -4.34 -18.906 -8.102 1 93.75 103 VAL B C 1
ATOM 1867 O O . VAL B 1 103 ? -3.496 -18.797 -8.992 1 93.75 103 VAL B O 1
ATOM 1870 N N . ILE B 1 104 ? -4.73 -20.062 -7.559 1 92.06 104 ILE B N 1
ATOM 1871 C CA . I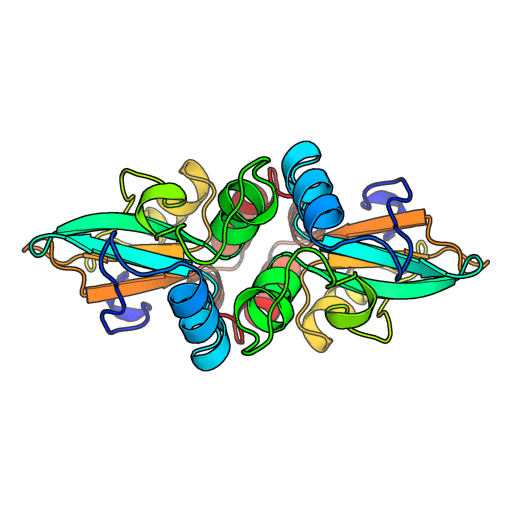LE B 1 104 ? -4.137 -21.297 -8.039 1 92.06 104 ILE B CA 1
ATOM 1872 C C . ILE B 1 104 ? -5.219 -22.188 -8.648 1 92.06 104 ILE B C 1
ATOM 1874 O O . ILE B 1 104 ? -6.398 -22.062 -8.312 1 92.06 104 ILE B O 1
ATOM 1878 N N . ASN B 1 105 ? -4.781 -22.984 -9.562 1 92 105 ASN B N 1
ATOM 1879 C CA . ASN B 1 105 ? -5.703 -23.953 -10.156 1 92 105 ASN B CA 1
ATOM 1880 C C . ASN B 1 105 ? -5.641 -25.297 -9.43 1 92 105 ASN B C 1
ATOM 1882 O O . ASN B 1 105 ? -5.031 -25.406 -8.367 1 92 105 ASN B O 1
ATOM 1886 N N . LYS B 1 106 ? -6.305 -26.297 -10 1 91.94 106 LYS B N 1
ATOM 1887 C CA . LYS B 1 106 ? -6.422 -27.609 -9.375 1 91.94 106 LYS B CA 1
ATOM 1888 C C . LYS B 1 106 ? -5.062 -28.297 -9.273 1 91.94 106 LYS B C 1
ATOM 1890 O O . LYS B 1 106 ? -4.836 -29.125 -8.383 1 91.94 106 LYS B O 1
ATOM 1895 N N . SER B 1 107 ? -4.16 -27.922 -10.148 1 88.56 107 SER B N 1
ATOM 1896 C CA . SER B 1 107 ? -2.824 -28.5 -10.156 1 88.56 107 SER B CA 1
ATOM 1897 C C . SER B 1 107 ? -1.875 -27.719 -9.25 1 88.56 107 SER B C 1
ATOM 1899 O O . SER B 1 107 ? -0.655 -27.875 -9.344 1 88.56 107 SER B O 1
ATOM 1901 N N . LYS B 1 108 ? -2.4 -26.75 -8.523 1 86 108 LYS B N 1
ATOM 1902 C CA . LYS B 1 108 ? -1.661 -25.922 -7.578 1 86 108 LYS B CA 1
ATOM 1903 C C . LYS B 1 108 ? -0.68 -25 -8.297 1 86 108 LYS B C 1
ATOM 1905 O O . LYS B 1 108 ? 0.385 -24.672 -7.766 1 86 108 LYS B O 1
ATOM 1910 N N . ARG B 1 109 ? -1.058 -24.75 -9.469 1 86.31 109 ARG B N 1
ATOM 1911 C CA . ARG B 1 109 ? -0.297 -23.75 -10.219 1 86.31 109 ARG B CA 1
ATOM 1912 C C . ARG B 1 109 ? -0.954 -22.375 -10.133 1 86.31 109 ARG B C 1
ATOM 1914 O O . ARG B 1 109 ? -2.178 -22.266 -10.211 1 86.31 109 ARG B O 1
ATOM 1921 N N . MET B 1 110 ? -0.035 -21.438 -10 1 89.31 110 MET B N 1
ATOM 1922 C CA . MET B 1 110 ? -0.572 -20.078 -9.977 1 89.31 110 MET B CA 1
ATOM 1923 C C . MET B 1 110 ? -1.106 -19.672 -11.344 1 89.31 110 MET B C 1
ATOM 1925 O O . MET B 1 110 ? -0.411 -19.828 -12.352 1 89.31 110 MET B O 1
ATOM 1929 N N . VAL B 1 111 ? -2.307 -19.125 -11.359 1 91.19 111 VAL B N 1
ATOM 1930 C CA . VAL B 1 111 ? -2.926 -18.828 -12.641 1 91.19 111 VAL B CA 1
ATOM 1931 C C . VAL B 1 111 ? -3.314 -17.344 -12.68 1 91.19 111 VAL B C 1
ATOM 1933 O O . VAL B 1 111 ? -3.693 -16.828 -13.734 1 91.19 111 VAL B O 1
ATOM 1936 N N . GLY B 1 112 ? -3.234 -16.672 -11.562 1 91.38 112 GLY B N 1
ATOM 1937 C CA . GLY B 1 112 ? -3.574 -15.25 -11.539 1 91.38 112 GLY B CA 1
ATOM 1938 C C . GLY B 1 112 ? -3.525 -14.648 -10.148 1 91.38 112 GLY B C 1
ATOM 1939 O O . GLY B 1 112 ? -2.926 -15.227 -9.242 1 91.38 112 GLY B O 1
ATOM 1940 N N . MET B 1 113 ? -4.035 -13.438 -10.062 1 91.81 113 MET B N 1
ATOM 1941 C CA . MET B 1 113 ? -4.145 -12.68 -8.82 1 91.81 113 MET B CA 1
ATOM 1942 C C . MET B 1 113 ? -5.492 -11.977 -8.727 1 91.81 113 MET B C 1
ATOM 1944 O O . MET B 1 113 ? -6.016 -11.484 -9.734 1 91.81 113 MET B O 1
ATOM 1948 N N . ILE B 1 114 ? -6.047 -12 -7.551 1 91.12 114 ILE B N 1
ATOM 1949 C CA . ILE B 1 114 ? -7.258 -11.219 -7.316 1 91.12 114 ILE B CA 1
ATOM 1950 C C . ILE B 1 114 ? -6.992 -10.156 -6.254 1 91.12 114 ILE B C 1
ATOM 1952 O O . ILE B 1 114 ? -6.309 -10.422 -5.262 1 91.12 114 ILE B O 1
ATOM 1956 N N . SER B 1 115 ? -7.465 -8.992 -6.562 1 89.06 115 SER B N 1
ATOM 1957 C CA . SER B 1 115 ? -7.223 -7.867 -5.664 1 89.06 115 SER B CA 1
ATOM 1958 C C . SER B 1 115 ? -8.531 -7.297 -5.129 1 89.06 115 SER B C 1
ATOM 1960 O O . SER B 1 115 ? -9.609 -7.648 -5.609 1 89.06 115 SER B O 1
ATOM 1962 N N . LEU B 1 116 ? -8.359 -6.445 -4.09 1 87 116 LEU B N 1
ATOM 1963 C CA . LEU B 1 116 ? -9.508 -5.707 -3.572 1 87 116 LEU B CA 1
ATOM 1964 C C . LEU B 1 116 ? -10.164 -4.879 -4.672 1 87 116 LEU B C 1
ATOM 1966 O O . LEU B 1 116 ? -11.383 -4.715 -4.695 1 87 116 LEU B O 1
ATOM 1970 N N . GLY B 1 117 ? -9.367 -4.371 -5.559 1 84.38 117 GLY B N 1
ATOM 1971 C CA . GLY B 1 117 ? -9.914 -3.654 -6.699 1 84.38 117 GLY B CA 1
ATOM 1972 C C . GLY B 1 117 ? -10.828 -4.508 -7.559 1 84.38 117 GLY B C 1
ATOM 1973 O O . GLY B 1 117 ? -11.875 -4.043 -8.016 1 84.38 117 GLY B O 1
ATOM 1974 N N . ASP B 1 118 ? -10.375 -5.676 -7.859 1 85.81 118 ASP B N 1
ATOM 1975 C CA . ASP B 1 118 ? -11.219 -6.617 -8.602 1 85.81 118 ASP B CA 1
ATOM 1976 C C . ASP B 1 118 ? -12.523 -6.875 -7.863 1 85.81 118 ASP B C 1
ATOM 1978 O O . ASP B 1 118 ? -13.594 -6.883 -8.477 1 85.81 118 ASP B O 1
ATOM 1982 N N . VAL B 1 119 ? -12.391 -7.09 -6.523 1 86.25 119 VAL B N 1
ATOM 1983 C CA . VAL B 1 119 ? -13.562 -7.316 -5.688 1 86.25 119 VAL B CA 1
ATOM 1984 C C . VAL B 1 119 ? -14.5 -6.113 -5.777 1 86.25 119 VAL B C 1
ATOM 1986 O O . VAL B 1 119 ? -15.719 -6.273 -5.902 1 86.25 119 VAL B O 1
ATOM 1989 N N . GLY B 1 120 ? -13.938 -4.996 -5.68 1 84 120 GLY B N 1
ATOM 1990 C CA . GLY B 1 120 ? -14.727 -3.775 -5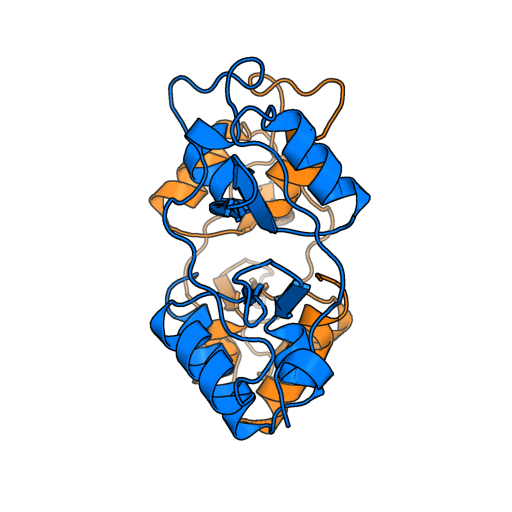.762 1 84 120 GLY B CA 1
ATOM 1991 C C . GLY B 1 120 ? -15.516 -3.658 -7.051 1 84 120 GLY B C 1
ATOM 1992 O O . GLY B 1 120 ? -16.609 -3.086 -7.066 1 84 120 GLY B O 1
ATOM 1993 N N . GLN B 1 121 ? -14.992 -4.172 -8.086 1 84.94 121 GLN B N 1
ATOM 1994 C CA . GLN B 1 121 ? -15.617 -4.059 -9.398 1 84.94 121 GLN B CA 1
ATOM 1995 C C . GLN B 1 121 ? -16.766 -5.055 -9.547 1 84.94 121 GLN B C 1
ATOM 1997 O O . GLN B 1 121 ? -17.734 -4.789 -10.258 1 84.94 121 GLN B O 1
ATOM 2002 N N . PHE B 1 122 ? -16.656 -6.168 -8.828 1 81.94 122 PHE B N 1
ATOM 2003 C CA . PHE B 1 122 ? -17.578 -7.246 -9.18 1 81.94 122 PHE B CA 1
ATOM 2004 C C . PHE B 1 122 ? -18.438 -7.637 -7.984 1 81.94 122 PHE B C 1
ATOM 2006 O O . PHE B 1 122 ? -19.469 -8.297 -8.148 1 81.94 122 PHE B O 1
ATOM 2013 N N . ALA B 1 123 ? -18 -7.27 -6.801 1 80.94 123 ALA B N 1
ATOM 2014 C CA . ALA B 1 123 ? -18.75 -7.664 -5.605 1 80.94 123 ALA B CA 1
ATOM 2015 C C . ALA B 1 123 ? -19.812 -6.625 -5.254 1 80.94 123 ALA B C 1
ATOM 2017 O O . ALA B 1 123 ? -19.75 -5.484 -5.723 1 80.94 123 ALA B O 1
ATOM 2018 N N . GLY B 1 124 ? -20.75 -7.055 -4.531 1 82.31 124 GLY B N 1
ATOM 2019 C CA . GLY B 1 124 ? -21.75 -6.129 -4.016 1 82.31 124 GLY B CA 1
ATOM 2020 C C . GLY B 1 124 ? -21.188 -5.148 -3.004 1 82.31 124 GLY B C 1
ATOM 2021 O O . GLY B 1 124 ? -20.156 -5.41 -2.381 1 82.31 124 GLY B O 1
ATOM 2022 N N . ALA B 1 125 ? -21.922 -4.062 -2.855 1 84.69 125 ALA B N 1
ATOM 2023 C CA . ALA B 1 125 ? -21.469 -2.963 -2.01 1 84.69 125 ALA B CA 1
ATOM 2024 C C . ALA B 1 125 ? -21.25 -3.43 -0.573 1 84.69 125 ALA B C 1
ATOM 2026 O O . ALA B 1 125 ? -20.297 -3.006 0.086 1 84.69 125 ALA B O 1
ATOM 2027 N N . ASP B 1 126 ? -22.062 -4.324 -0.156 1 85.56 126 ASP B N 1
ATOM 2028 C CA . ASP B 1 126 ? -21.953 -4.785 1.226 1 85.56 126 ASP B CA 1
ATOM 2029 C C . ASP B 1 126 ? -20.688 -5.617 1.436 1 85.56 126 ASP B C 1
ATOM 2031 O O . ASP B 1 126 ? -20 -5.469 2.449 1 85.56 126 ASP B O 1
ATOM 2035 N N . LEU B 1 127 ? -20.422 -6.426 0.538 1 83.06 127 LEU B N 1
ATOM 2036 C CA . LEU B 1 127 ? -19.25 -7.277 0.617 1 83.06 127 LEU B CA 1
ATOM 2037 C C . LEU B 1 127 ? -17.969 -6.445 0.532 1 83.06 127 LEU B C 1
ATOM 2039 O O . LEU B 1 127 ? -17 -6.707 1.25 1 83.06 127 LEU B O 1
ATOM 2043 N N . VAL B 1 128 ? -18 -5.434 -0.255 1 84 128 VAL B N 1
ATOM 2044 C CA . VAL B 1 128 ? -16.859 -4.551 -0.423 1 84 128 VAL B CA 1
ATOM 2045 C C . VAL B 1 128 ? -16.625 -3.758 0.861 1 84 128 VAL B C 1
ATOM 2047 O O . VAL B 1 128 ? -15.492 -3.65 1.333 1 84 128 VAL B O 1
ATOM 2050 N N . SER B 1 129 ? -17.703 -3.295 1.317 1 84.12 129 SER B N 1
ATOM 2051 C CA . SER B 1 129 ? -17.609 -2.502 2.539 1 84.12 129 SER B CA 1
ATOM 2052 C C . SER B 1 129 ? -17.031 -3.326 3.689 1 84.12 129 SER B C 1
ATOM 2054 O O . SER B 1 129 ? -16.188 -2.848 4.441 1 84.12 129 SER B O 1
ATOM 2056 N N . GLN B 1 130 ? -17.453 -4.492 3.826 1 82.06 130 GLN B N 1
ATOM 2057 C CA . GLN B 1 130 ? -16.969 -5.375 4.879 1 82.06 130 GLN B CA 1
ATOM 2058 C C . GLN B 1 130 ? -15.484 -5.664 4.711 1 82.06 130 GLN B C 1
ATOM 2060 O O . GLN B 1 130 ? -14.727 -5.645 5.684 1 82.06 130 GLN B O 1
ATOM 2065 N N . CYS B 1 131 ? -15.156 -5.852 3.562 1 82.25 131 CYS B N 1
ATOM 2066 C CA . CYS B 1 131 ? -13.766 -6.184 3.279 1 82.25 131 CYS B CA 1
ATOM 2067 C C . CYS B 1 131 ? -12.852 -5.008 3.598 1 82.25 131 CYS B C 1
ATOM 2069 O O . CYS B 1 131 ? -11.812 -5.18 4.234 1 82.25 131 CYS B O 1
ATOM 2071 N N . VAL B 1 132 ? -13.281 -3.863 3.215 1 80.94 132 VAL B N 1
ATOM 2072 C CA . VAL B 1 132 ? -12.484 -2.656 3.414 1 80.94 132 VAL B CA 1
ATOM 2073 C C . VAL B 1 132 ? -12.305 -2.396 4.906 1 80.94 132 VAL B C 1
ATOM 2075 O O . VAL B 1 132 ? -11.211 -2.043 5.352 1 80.94 132 VAL B O 1
ATOM 2078 N N . LYS B 1 133 ? -13.289 -2.629 5.645 1 79.69 133 LYS B N 1
ATOM 2079 C CA . LYS B 1 133 ? -13.234 -2.412 7.086 1 79.69 133 LYS B CA 1
ATOM 2080 C C . LYS B 1 133 ? -12.211 -3.332 7.742 1 79.69 133 LYS B C 1
ATOM 2082 O O . LYS B 1 133 ? -11.477 -2.912 8.641 1 79.69 133 LYS B O 1
ATOM 2087 N N . SER B 1 134 ? -12.148 -4.445 7.266 1 75.75 134 SER B N 1
ATOM 2088 C CA . SER B 1 134 ? -11.281 -5.449 7.867 1 75.75 134 SER B CA 1
ATOM 2089 C C . SER B 1 134 ? -9.828 -5.254 7.43 1 75.75 134 SER B C 1
ATOM 2091 O O . SER B 1 134 ? -8.914 -5.336 8.25 1 75.75 134 SER B O 1
ATOM 2093 N N . VAL B 1 135 ? -9.625 -4.91 6.207 1 70.5 135 VAL B N 1
ATOM 2094 C CA . VAL B 1 135 ? -8.281 -4.887 5.648 1 70.5 135 VAL B CA 1
ATOM 2095 C C . VAL B 1 135 ? -7.602 -3.562 5.992 1 70.5 135 VAL B C 1
ATOM 2097 O O . VAL B 1 135 ? -6.371 -3.465 5.977 1 70.5 135 VAL B O 1
ATOM 2100 N N . SER B 1 136 ? -8.336 -2.537 6.312 1 65 136 SER B N 1
ATOM 2101 C CA . SER B 1 136 ? -7.785 -1.233 6.66 1 65 136 SER B CA 1
ATOM 2102 C C . SER B 1 136 ? -7.574 -1.105 8.164 1 65 136 SER B C 1
ATOM 2104 O O . SER B 1 136 ? -6.938 -0.158 8.633 1 65 136 SER B O 1
ATOM 2106 N N . ALA B 1 137 ? -8.289 -1.82 9.039 1 56.56 137 ALA B N 1
ATOM 2107 C CA . ALA B 1 137 ? -8.164 -1.716 10.484 1 56.56 137 ALA B CA 1
ATOM 2108 C C . ALA B 1 137 ? -6.699 -1.795 10.922 1 56.56 137 ALA B C 1
ATOM 2110 O O . ALA B 1 137 ? -6.312 -1.216 11.938 1 56.56 137 ALA B O 1
ATOM 2111 N N . HIS B 1 138 ? -5.879 -2.496 10.305 1 48.94 138 HIS B N 1
ATOM 2112 C CA . HIS B 1 138 ? -4.52 -2.615 10.812 1 48.94 138 HIS B CA 1
ATOM 2113 C C . HIS B 1 138 ? -3.625 -1.51 10.258 1 48.94 138 HIS B C 1
ATOM 2115 O O . HIS B 1 138 ? -2.553 -1.241 10.805 1 48.94 138 HIS B O 1
ATOM 2121 N N . HIS B 1 139 ? -3.855 -1.06 9.023 1 48.5 139 HIS B N 1
ATOM 2122 C CA . HIS B 1 139 ? -2.854 -0.167 8.445 1 48.5 139 HIS B CA 1
ATOM 2123 C C . HIS B 1 139 ? -3.305 1.288 8.523 1 48.5 139 HIS B C 1
ATOM 2125 O O . HIS B 1 139 ? -4.242 1.689 7.828 1 48.5 139 HIS B O 1
ATOM 2131 N N . HIS B 1 140 ? -3.135 1.859 9.719 1 40.94 140 HIS B N 1
ATOM 2132 C CA . HIS B 1 140 ? -3.344 3.303 9.75 1 40.94 140 HIS B CA 1
ATOM 2133 C C . HIS B 1 140 ? -2.309 4.027 8.891 1 40.94 140 HIS B C 1
ATOM 2135 O O . HIS B 1 140 ? -1.161 3.588 8.789 1 40.94 140 HIS B O 1
#

pLDDT: mean 88.54, std 9.17, range [40.84, 97.62]

Radius of gyration: 18.78 Å; Cα contacts (8 Å, |Δi|>4): 577; chains: 2; bounding box: 46×56×31 Å

Solvent-accessible surface area (backbone atoms only — not comparable to full-atom values): 14141 Å² total; per-residue (Å²): 110,41,33,63,79,56,37,48,76,54,75,70,60,44,48,44,76,39,42,45,42,58,50,22,36,48,26,48,75,70,44,33,55,65,40,41,23,32,54,96,86,31,77,50,21,37,34,34,36,56,27,49,27,44,52,32,51,31,33,91,82,56,43,74,90,72,40,24,34,62,74,33,35,44,71,68,64,72,63,40,46,34,79,36,44,47,68,57,50,47,51,49,25,35,76,68,44,40,58,64,33,46,21,22,46,96,84,62,37,70,50,21,38,38,38,52,29,45,41,31,70,72,47,54,39,63,60,33,21,54,37,42,34,45,40,23,68,72,58,86,109,40,33,63,80,56,36,48,75,55,77,70,61,43,48,44,76,40,41,44,40,58,51,22,36,49,26,48,74,69,42,32,56,66,38,41,22,32,54,94,87,30,76,50,21,38,36,36,36,57,26,50,28,44,51,32,52,31,35,90,81,57,43,73,90,72,40,24,34,62,72,33,36,44,71,70,65,73,63,42,47,36,78,35,44,47,68,58,50,47,51,49,26,34,76,68,44,41,60,65,32,45,21,22,46,96,84,62,39,70,50,20,37,36,38,50,30,45,42,30,70,73,46,54,37,63,61,33,22,54,36,41,34,45,40,23,68,71,56,87

Secondary structure (DSSP, 8-state):
-BGGGTSEES---B-TTSBHHHHHHHHHHHT-SEEEEEETTEEEEEEEHHHIIIIIITSTT--TTT-BHHHHPEES---EETTSBHHHHHHHHHHHT-SEEEEE-TTS-EEEEEEHHHHHHHS-HHHHHHHHHHHHSS--/-BGGGTSEES---B-TTSBHHHHHHHHHHHT-SEEEEEETTEEEEEEEHHHIIIIIITSTT--TTT-BHHHHPEES---EETTSBHHHHHHHHHHHT-SEEEEE-TTS-EEEEEEHHHHHHHS-HHHHHHHHHHHHSS--

Sequence (280 aa):
MKVKDMMHKGVDWVSPDTPITEIAKLMQGRDIGCIPIGQNDRLIGMVTDRDLVCKGLASKDFNSARTTARDVMTEGIHCCREDDDLAKAVHHMETLQVRRLPVINKSKRMVGMISLGDVGQFAGADLVSQCVKSVSAHHHMKVKDMMHKGVDWVSPDTPITEIAKLMQGRDIGCIPIGQNDRLIGMVTDRDLVCKGLASKDFNSARTTARDVMTEGIHCCREDDDLAKAVHHMETLQVRRLPVINKSKRMVGMISLGDVGQFAGADLVSQCVKSVSAHHH

Foldseek 3Di:
DFQLVQFAWDAFAEEQAAQVVVVVVVCVVVVHFKHFHDDPQATFFMDGVVLCVVQAVVDPPHDSVRDGNNSRTDTDADAEERGDDPLVVLVSCLVVLHFKHFYAYPVRGTTGMDGLVSCVVPPDPVSNVSSCCRNCVVPD/DFQLVQFAWDAFAEEQAAQVVVVVVVCVVVVHFKHFHDDPQATFFMDGVVLCVVQAVVDPPHDSVRDGNNSRTDTDADAEERGDDPLVVLVSCLVVLHFKHFYAYPVNGTTGMDGLVSCVVPPDPVSNVSSCVRNCVVPD